Protein AF-A0A9P5HVX6-F1 (afdb_monomer_lite)

InterPro domains:
  IPR016169 FAD-binding, type PCMH, subdomain 2 [G3DSA:3.30.465.10] (114-183)
  IPR036318 FAD-binding, type PCMH-like superfamily [SSF56176] (118-157)
  IPR050416 FAD-linked Oxidoreductases in Biosynthetic Pathways [PTHR42973] (116-253)

Structure (mmCIF, N/CA/C/O backbone):
data_AF-A0A9P5HVX6-F1
#
_entry.id   AF-A0A9P5HVX6-F1
#
loop_
_atom_site.group_PDB
_atom_site.id
_atom_site.type_symbol
_atom_site.label_atom_id
_atom_site.label_alt_id
_atom_site.label_comp_id
_atom_site.label_asym_id
_atom_site.label_entity_id
_atom_site.label_seq_id
_atom_site.pdbx_PDB_ins_code
_atom_site.Cartn_x
_atom_site.Cartn_y
_atom_site.Cartn_z
_atom_site.occupancy
_atom_site.B_iso_or_equiv
_atom_site.auth_seq_id
_atom_site.auth_comp_id
_atom_site.auth_asym_id
_atom_site.auth_atom_id
_atom_site.pdbx_PDB_model_num
ATOM 1 N N . MET A 1 1 ? -32.370 11.350 26.549 1.00 61.47 1 MET A N 1
ATOM 2 C CA . MET A 1 1 ? -32.113 10.664 27.842 1.00 61.47 1 MET A CA 1
ATOM 3 C C . MET A 1 1 ? -31.898 9.154 27.703 1.00 61.47 1 MET A C 1
ATOM 5 O O . MET A 1 1 ? -30.994 8.656 28.356 1.00 61.47 1 MET A O 1
ATOM 9 N N . ALA A 1 2 ? -32.659 8.419 26.880 1.00 79.44 2 ALA A N 1
ATOM 10 C CA . ALA A 1 2 ? -32.486 6.963 26.732 1.00 79.44 2 ALA A CA 1
ATOM 11 C C . ALA A 1 2 ? -31.114 6.549 26.156 1.00 79.44 2 ALA A C 1
ATOM 13 O O . ALA A 1 2 ? -30.478 5.651 26.696 1.00 79.44 2 ALA A O 1
ATOM 14 N N . PHE A 1 3 ? -30.620 7.254 25.132 1.00 81.56 3 PHE A N 1
ATOM 15 C CA . PHE A 1 3 ? -29.318 6.971 24.512 1.00 81.56 3 PHE A CA 1
ATOM 16 C C . PHE A 1 3 ? -28.139 7.108 25.491 1.00 81.56 3 PHE A C 1
ATOM 18 O O . PHE A 1 3 ? -27.350 6.184 25.640 1.00 81.56 3 PHE A O 1
ATOM 25 N N . LEU A 1 4 ? -28.080 8.211 26.248 1.00 84.25 4 LEU A N 1
ATOM 26 C CA . LEU A 1 4 ? -27.042 8.417 27.267 1.00 84.25 4 LEU A CA 1
ATOM 27 C C . LEU A 1 4 ? -27.063 7.331 28.352 1.00 84.25 4 LEU A C 1
ATOM 29 O O . LEU A 1 4 ? -26.007 6.870 28.760 1.00 84.25 4 LEU A O 1
ATOM 33 N N . ARG A 1 5 ? -28.249 6.869 28.775 1.00 87.19 5 ARG A N 1
ATOM 34 C CA . ARG A 1 5 ? -28.357 5.749 29.728 1.00 87.19 5 ARG A CA 1
ATOM 35 C C . ARG A 1 5 ? -27.811 4.445 29.145 1.00 87.19 5 ARG A C 1
ATOM 37 O O . ARG A 1 5 ? -27.127 3.723 29.861 1.00 87.19 5 ARG A O 1
ATOM 44 N N . ARG A 1 6 ? -28.076 4.161 27.863 1.00 90.06 6 ARG A N 1
ATOM 45 C CA . ARG A 1 6 ? -27.520 2.986 27.171 1.00 90.06 6 ARG A CA 1
ATOM 46 C C . ARG A 1 6 ? -25.998 3.050 27.059 1.00 90.06 6 ARG A C 1
ATOM 48 O O . ARG A 1 6 ? -25.362 2.026 27.256 1.00 90.06 6 ARG A O 1
ATOM 55 N N . LEU A 1 7 ? -25.425 4.228 26.807 1.00 91.25 7 LEU A N 1
ATOM 56 C CA . LEU A 1 7 ? -23.970 4.419 26.785 1.00 91.25 7 LEU A CA 1
ATOM 57 C C . LEU A 1 7 ? -23.342 4.240 28.170 1.00 91.25 7 LEU A C 1
ATOM 59 O O . LEU A 1 7 ? -22.299 3.610 28.290 1.00 91.25 7 LEU A O 1
ATOM 63 N N . THR A 1 8 ? -23.974 4.753 29.229 1.00 93.75 8 THR A N 1
ATOM 64 C CA . THR A 1 8 ? -23.501 4.526 30.604 1.00 93.75 8 THR A CA 1
ATOM 65 C C . THR A 1 8 ? -23.538 3.043 30.973 1.00 93.75 8 THR A C 1
ATOM 67 O O . THR A 1 8 ? -22.588 2.544 31.577 1.00 93.75 8 THR A O 1
ATOM 70 N N . ALA A 1 9 ? -24.613 2.342 30.594 1.00 93.06 9 ALA A N 1
ATOM 71 C CA . ALA A 1 9 ? -24.737 0.903 30.797 1.00 93.06 9 ALA A CA 1
ATOM 72 C C . ALA A 1 9 ? -23.646 0.140 30.035 1.00 93.06 9 ALA A C 1
ATOM 74 O O . ALA A 1 9 ? -22.923 -0.623 30.665 1.00 93.06 9 ALA A O 1
ATOM 75 N N . LEU A 1 10 ? -23.451 0.431 28.740 1.00 94.31 10 LEU A N 1
ATOM 76 C CA . LEU A 1 10 ? -22.364 -0.145 27.944 1.00 94.31 10 LEU A CA 1
ATOM 77 C C . LEU A 1 10 ? -21.014 0.076 28.622 1.00 94.31 10 LEU A C 1
ATOM 79 O O . LEU A 1 10 ? -20.297 -0.886 28.862 1.00 94.31 10 LEU A O 1
ATOM 83 N N . ASN A 1 11 ? -20.697 1.325 28.978 1.00 96.75 11 ASN A N 1
ATOM 84 C CA . ASN A 1 11 ? -19.416 1.666 29.584 1.00 96.75 11 ASN A CA 1
ATOM 85 C C . ASN A 1 11 ? -19.177 0.890 30.887 1.00 96.75 11 ASN A C 1
ATOM 87 O O . ASN A 1 11 ? -18.063 0.467 31.161 1.00 96.75 11 ASN A O 1
ATOM 91 N N . THR A 1 12 ? -20.225 0.661 31.679 1.00 96.62 12 THR A N 1
ATOM 92 C CA . THR A 1 12 ? -20.125 -0.164 32.890 1.00 96.62 12 THR A CA 1
ATOM 93 C C . THR A 1 12 ? -19.868 -1.632 32.541 1.00 96.62 12 THR A C 1
ATOM 95 O O . THR A 1 12 ? -18.985 -2.242 33.139 1.00 96.62 12 THR A O 1
ATOM 98 N N . SER A 1 13 ? -20.577 -2.181 31.551 1.00 95.44 13 SER A N 1
ATOM 99 C CA . SER A 1 13 ? -20.419 -3.573 31.109 1.00 95.44 13 SER A CA 1
ATOM 100 C C . SER A 1 13 ? -19.034 -3.872 30.527 1.00 95.44 13 SER A C 1
ATOM 102 O O . SER A 1 13 ? -18.524 -4.969 30.716 1.00 95.44 13 SER A O 1
ATOM 104 N N . ILE A 1 14 ? -18.389 -2.897 29.881 1.00 96.38 14 ILE A N 1
ATOM 105 C CA . ILE A 1 14 ? -17.041 -3.049 29.302 1.00 96.38 14 ILE A CA 1
ATOM 106 C C . ILE A 1 14 ? -15.919 -2.540 30.218 1.00 96.38 14 ILE A C 1
ATOM 108 O O . ILE A 1 14 ? -14.796 -2.328 29.771 1.00 96.38 14 ILE A O 1
ATOM 112 N N . SER A 1 15 ? -16.182 -2.377 31.519 1.00 96.75 15 SER A N 1
ATOM 113 C CA . SER A 1 15 ? -15.180 -1.961 32.518 1.00 96.75 15 SER A CA 1
ATOM 114 C C . SER A 1 15 ? -14.593 -0.557 32.308 1.00 96.75 15 SER A C 1
ATOM 116 O O . SER A 1 15 ? -13.433 -0.300 32.621 1.00 96.75 15 SER A O 1
ATOM 118 N N . GLY A 1 16 ? -15.394 0.382 31.810 1.00 96.50 16 GLY A N 1
ATOM 119 C CA . GLY A 1 16 ? -15.026 1.794 31.732 1.00 96.50 16 GLY A CA 1
ATOM 120 C C . GLY A 1 16 ? -14.204 2.180 30.500 1.00 96.50 16 GLY A C 1
ATOM 121 O O . GLY A 1 16 ? -13.656 3.280 30.478 1.00 96.50 16 GLY A O 1
ATOM 122 N N . THR A 1 17 ? -14.090 1.307 29.495 1.00 96.88 17 THR A N 1
ATOM 123 C CA . THR A 1 17 ? -13.223 1.514 28.319 1.00 96.88 17 THR A CA 1
ATOM 124 C C . THR A 1 17 ? -13.862 2.314 27.181 1.00 96.88 17 THR A C 1
ATOM 126 O O . THR A 1 17 ? -13.268 2.439 26.108 1.00 96.88 17 THR A O 1
ATOM 129 N N . LEU A 1 18 ? -15.054 2.886 27.390 1.00 96.88 18 LEU A N 1
ATOM 130 C CA . LEU A 1 18 ? -15.702 3.741 26.399 1.00 96.88 18 LEU A CA 1
ATOM 131 C C . LEU A 1 18 ? -15.071 5.139 26.387 1.00 96.88 18 LEU A C 1
ATOM 133 O O . LEU A 1 18 ? -15.139 5.883 27.367 1.00 96.88 18 LEU A O 1
ATOM 137 N N . ILE A 1 19 ? -14.532 5.525 25.237 1.00 95.06 19 ILE A N 1
ATOM 138 C CA . ILE A 1 19 ? -13.940 6.832 24.968 1.00 95.06 19 ILE A CA 1
ATOM 139 C C . ILE A 1 19 ? -14.935 7.653 24.151 1.00 95.06 19 ILE A C 1
ATOM 141 O O . ILE A 1 19 ? -15.474 7.188 23.148 1.00 95.06 19 ILE A O 1
ATOM 145 N N . LYS A 1 20 ? -15.192 8.890 24.577 1.00 93.06 20 LYS A N 1
ATOM 146 C CA . LYS A 1 20 ? -15.873 9.878 23.736 1.00 93.06 20 LYS A CA 1
ATOM 147 C C . LYS A 1 20 ? -14.835 10.486 22.800 1.00 93.06 20 LYS A C 1
ATOM 149 O O . LYS A 1 20 ? -13.780 10.884 23.275 1.00 93.06 20 LYS A O 1
ATOM 154 N N . THR A 1 21 ? -15.155 10.591 21.518 1.00 91.94 21 THR A N 1
ATOM 155 C CA . THR A 1 21 ? -14.274 11.213 20.523 1.00 91.94 21 THR A CA 1
ATOM 156 C C . THR A 1 21 ? -14.002 12.679 20.863 1.00 91.94 21 THR A C 1
ATOM 158 O O . THR A 1 21 ? -14.941 13.435 21.137 1.00 91.94 21 THR A O 1
ATOM 161 N N . LEU A 1 22 ? -12.727 13.073 20.844 1.00 91.88 22 LEU A N 1
ATOM 162 C CA . LEU A 1 22 ? -12.221 14.410 21.154 1.00 91.88 22 LEU A CA 1
ATOM 163 C C . LEU A 1 22 ? -11.209 14.818 20.068 1.00 91.88 22 LEU A C 1
ATOM 165 O O . LEU A 1 22 ? -10.001 14.762 20.312 1.00 91.88 22 LEU A O 1
ATOM 169 N N . PRO A 1 23 ? -11.682 15.258 18.881 1.00 91.00 23 PRO A N 1
ATOM 170 C CA . PRO A 1 23 ? -10.827 15.502 17.726 1.00 91.00 23 PRO A CA 1
ATOM 171 C C . PRO A 1 23 ? -9.590 16.333 18.097 1.00 91.00 23 PRO A C 1
ATOM 173 O O . PRO A 1 23 ? -9.755 17.487 18.511 1.00 91.00 23 PRO A O 1
ATOM 176 N N . PRO A 1 24 ? -8.354 15.817 17.943 1.00 91.56 24 PRO A N 1
ATOM 177 C CA . PRO A 1 24 ? -7.156 16.512 18.416 1.00 91.56 24 PRO A CA 1
ATOM 178 C C . PRO A 1 24 ? -7.053 17.948 17.891 1.00 91.56 24 PRO A C 1
ATOM 180 O O . PRO A 1 24 ? -6.780 18.884 18.655 1.00 91.56 24 PRO A O 1
ATOM 183 N N . ALA A 1 25 ? -7.373 18.135 16.607 1.00 92.12 25 ALA A N 1
ATOM 184 C CA . ALA A 1 25 ? -7.341 19.423 15.925 1.00 92.12 25 ALA A CA 1
ATOM 185 C C . ALA A 1 25 ? -8.427 20.411 16.379 1.00 92.12 25 ALA A C 1
ATOM 187 O O . ALA A 1 25 ? -8.332 21.578 16.019 1.00 92.12 25 ALA A O 1
ATOM 188 N N . SER A 1 26 ? -9.408 20.019 17.206 1.00 92.81 26 SER A N 1
ATOM 189 C CA . SER A 1 26 ? -10.369 20.956 17.820 1.00 92.81 26 SER A CA 1
ATOM 190 C C . SER A 1 26 ? -9.660 22.102 18.554 1.00 92.81 26 SER A C 1
ATOM 192 O O . SER A 1 26 ? -10.118 23.242 18.517 1.00 92.81 26 SER A O 1
ATOM 194 N N . SER A 1 27 ? -8.483 21.839 19.131 1.00 93.62 27 SER A N 1
ATOM 195 C CA . SER A 1 27 ? -7.635 22.850 19.780 1.00 93.62 27 SER A CA 1
ATOM 196 C C . SER A 1 27 ? -7.133 23.955 18.838 1.00 93.62 27 SER A C 1
ATOM 198 O O . SER A 1 27 ? -6.739 25.025 19.302 1.00 93.62 27 SER A O 1
ATOM 200 N N . CYS A 1 28 ? -7.155 23.723 17.523 1.00 92.69 28 CYS A N 1
ATOM 201 C CA . CYS A 1 28 ? -6.801 24.708 16.505 1.00 92.69 28 CYS A CA 1
ATOM 202 C C . CYS A 1 28 ? -7.964 25.637 16.129 1.00 92.69 28 CYS A C 1
ATOM 204 O O . CYS A 1 28 ? -7.748 26.637 15.443 1.00 92.69 28 CYS A O 1
ATOM 206 N N . TYR A 1 29 ? -9.184 25.332 16.576 1.00 91.62 29 TYR A N 1
ATOM 207 C CA . TYR A 1 29 ? -10.370 26.142 16.327 1.00 91.62 29 TYR A CA 1
ATOM 208 C C . TYR A 1 29 ? -10.660 27.064 17.510 1.00 91.62 29 TYR A C 1
ATOM 210 O O . TYR A 1 29 ? -10.338 26.782 18.667 1.00 91.62 29 TYR A O 1
ATOM 218 N N . THR A 1 30 ? -11.307 28.195 17.224 1.00 90.44 30 THR A N 1
ATOM 219 C CA . THR A 1 30 ? -11.690 29.158 18.258 1.00 90.44 30 THR A CA 1
ATOM 220 C C . THR A 1 30 ? -12.600 28.505 19.297 1.00 90.44 30 THR A C 1
ATOM 222 O O . THR A 1 30 ? -13.629 27.929 18.961 1.00 90.44 30 THR A O 1
ATOM 225 N N . GLY A 1 31 ? -12.218 28.618 20.571 1.00 90.75 31 GLY A N 1
ATOM 226 C CA . GLY A 1 31 ? -13.001 28.101 21.694 1.00 90.75 31 GLY A CA 1
ATOM 227 C C . GLY A 1 31 ? -12.886 26.595 21.933 1.00 90.75 31 GLY A C 1
ATOM 228 O O . GLY A 1 31 ? -13.498 26.134 22.885 1.00 90.75 31 GLY A O 1
ATOM 229 N N . ASN A 1 32 ? -12.102 25.858 21.131 1.00 92.62 32 ASN A N 1
ATOM 230 C CA . ASN A 1 32 ? -11.910 24.411 21.266 1.00 92.62 32 ASN A CA 1
ATOM 231 C C . ASN A 1 32 ? -13.246 23.644 21.417 1.00 92.62 32 ASN A C 1
ATOM 233 O O . ASN A 1 32 ? -13.523 23.100 22.483 1.00 92.62 32 ASN A O 1
ATOM 237 N N . PRO A 1 33 ? -14.093 23.606 20.374 1.00 91.88 33 PRO A N 1
ATOM 238 C CA . PRO A 1 33 ? -15.502 23.199 20.474 1.00 91.88 33 PRO A CA 1
ATOM 239 C C . PRO A 1 33 ? -15.749 21.763 20.964 1.00 91.88 33 PRO A C 1
ATOM 241 O O . PRO A 1 33 ? -16.859 21.455 21.398 1.00 91.88 33 PRO A O 1
ATOM 244 N N . PHE A 1 34 ? -14.740 20.890 20.905 1.00 91.56 34 PHE A N 1
ATOM 245 C CA . PHE A 1 34 ? -14.792 19.523 21.429 1.00 91.56 34 PHE A CA 1
ATOM 246 C C . PHE A 1 34 ? -13.864 19.284 22.621 1.00 91.56 34 PHE A C 1
ATOM 248 O O . PHE A 1 34 ? -13.594 18.131 22.936 1.00 91.56 34 PHE A O 1
ATOM 255 N N . ASP A 1 35 ? -13.375 20.336 23.280 1.00 92.88 35 ASP A N 1
ATOM 256 C CA . ASP A 1 35 ? -12.554 20.236 24.492 1.00 92.88 35 ASP A CA 1
ATOM 257 C C . ASP A 1 35 ? -11.322 19.321 24.325 1.00 92.88 35 ASP A C 1
ATOM 259 O O . ASP A 1 35 ? -10.942 18.583 25.236 1.00 92.88 35 ASP A O 1
ATOM 263 N N . SER A 1 36 ? -10.680 19.362 23.149 1.00 92.25 36 SER A N 1
ATOM 264 C CA . SER A 1 36 ? -9.440 18.619 22.900 1.00 92.25 36 SER A CA 1
ATOM 265 C C . SER A 1 36 ? -8.389 18.981 23.944 1.00 92.25 36 SER A C 1
ATOM 267 O O . SER A 1 36 ? -8.154 20.157 24.230 1.00 92.25 36 SER A O 1
ATOM 269 N N . THR A 1 37 ? -7.740 17.964 24.501 1.00 92.44 37 THR A N 1
ATOM 270 C CA . THR A 1 37 ? -6.675 18.117 25.500 1.00 92.44 37 THR A CA 1
ATOM 271 C C . THR A 1 37 ? -5.309 18.386 24.870 1.00 92.44 37 THR A C 1
ATOM 273 O O . THR A 1 37 ? -4.347 18.675 25.582 1.00 92.44 37 THR A O 1
ATOM 276 N N . GLN A 1 38 ? -5.211 18.293 23.542 1.00 92.00 38 GLN A N 1
ATOM 277 C CA . GLN A 1 38 ? -3.976 18.486 22.793 1.00 92.00 38 GLN A CA 1
ATOM 278 C C . GLN A 1 38 ? -3.739 19.968 22.491 1.00 92.00 38 GLN A C 1
ATOM 280 O O . GLN A 1 38 ? -4.675 20.742 22.314 1.00 92.00 38 GLN A O 1
ATOM 285 N N . ASN A 1 39 ? -2.472 20.373 22.388 1.00 93.62 39 ASN A N 1
ATOM 286 C CA . ASN A 1 39 ? -2.117 21.716 21.925 1.00 93.62 39 ASN A CA 1
ATOM 287 C C . ASN A 1 39 ? -2.115 21.769 20.397 1.00 93.62 39 ASN A C 1
ATOM 289 O O . ASN A 1 39 ? -1.486 20.913 19.775 1.00 93.62 39 ASN A O 1
ATOM 293 N N . CYS A 1 40 ? -2.694 22.817 19.799 1.00 93.44 40 CYS A N 1
ATOM 294 C CA . CYS A 1 40 ? -2.751 22.947 18.340 1.00 93.44 40 CYS A CA 1
ATOM 295 C C . CYS A 1 40 ? -1.368 22.810 17.685 1.00 93.44 40 CYS A C 1
ATOM 297 O O . CYS A 1 40 ? -1.204 21.997 16.786 1.00 93.44 40 CYS A O 1
ATOM 299 N N . SER A 1 41 ? -0.338 23.493 18.197 1.00 94.88 41 SER A N 1
ATOM 300 C CA . SER A 1 41 ? 1.021 23.383 17.644 1.00 94.88 41 SER A CA 1
ATOM 301 C C . SER A 1 41 ? 1.582 21.957 17.699 1.00 94.88 41 SER A C 1
ATOM 303 O O . SER A 1 41 ? 2.319 21.552 16.809 1.00 94.88 41 SER A O 1
ATOM 305 N N . SER A 1 42 ? 1.219 21.175 18.722 1.00 93.75 42 SER A N 1
ATOM 306 C CA . SER A 1 42 ? 1.601 19.761 18.807 1.00 93.75 42 SER A CA 1
ATOM 307 C C . SER A 1 42 ? 0.866 18.930 17.761 1.00 93.75 42 SER A C 1
ATOM 309 O O . SER A 1 42 ? 1.472 18.082 17.117 1.00 93.75 42 SER A O 1
ATOM 311 N N . VAL A 1 43 ? -0.429 19.188 17.565 1.00 92.62 43 VAL A N 1
ATOM 312 C CA . VAL A 1 43 ? -1.231 18.511 16.539 1.00 92.62 43 VAL A CA 1
ATOM 313 C C . VAL A 1 43 ? -0.672 18.802 15.149 1.00 92.62 43 VAL A C 1
ATOM 315 O O . VAL A 1 43 ? -0.476 17.872 14.383 1.00 92.62 43 VAL A O 1
ATOM 318 N N . GLN A 1 44 ? -0.347 20.060 14.850 1.00 92.81 44 GLN A N 1
ATOM 319 C CA . GLN A 1 44 ? 0.219 20.483 13.565 1.00 92.81 44 GLN A CA 1
ATOM 320 C C . GLN A 1 44 ? 1.557 19.799 13.268 1.00 92.81 44 GLN A C 1
ATOM 322 O O . GLN A 1 44 ? 1.721 19.189 12.215 1.00 92.81 44 GLN A O 1
ATOM 327 N N . ASN A 1 45 ? 2.481 19.814 14.234 1.00 92.38 45 ASN A N 1
ATOM 328 C CA . ASN A 1 45 ? 3.810 19.220 14.069 1.00 92.38 45 ASN A CA 1
ATOM 329 C C . ASN A 1 45 ? 3.778 17.700 13.853 1.00 92.38 45 ASN A C 1
ATOM 331 O O . ASN A 1 45 ? 4.680 17.160 13.220 1.00 92.38 45 ASN A O 1
ATOM 335 N N . ASN A 1 46 ? 2.760 17.021 14.385 1.00 91.44 46 ASN A N 1
ATOM 336 C CA . ASN A 1 46 ? 2.640 15.566 14.330 1.00 91.44 46 ASN A CA 1
ATOM 337 C C . ASN A 1 46 ? 1.562 15.089 13.342 1.00 91.44 46 ASN A C 1
ATOM 339 O O . ASN A 1 46 ? 1.341 13.892 13.206 1.00 91.44 46 ASN A O 1
ATOM 343 N N . TRP A 1 47 ? 0.875 15.998 12.641 1.00 90.06 47 TRP A N 1
ATOM 344 C CA . TRP A 1 47 ? -0.272 15.636 11.803 1.00 90.06 47 TRP A CA 1
ATOM 345 C C . TRP A 1 47 ? 0.106 14.698 10.655 1.00 90.06 47 TRP A C 1
ATOM 347 O O . TRP A 1 47 ? -0.664 13.808 10.297 1.00 90.06 47 TRP A O 1
ATOM 357 N N . ALA A 1 48 ? 1.299 14.902 10.096 1.00 89.00 48 ALA A N 1
ATOM 358 C CA . ALA A 1 48 ? 1.830 14.116 8.992 1.00 89.00 48 ALA A CA 1
ATOM 359 C C . ALA A 1 48 ? 2.458 12.777 9.428 1.00 89.00 48 ALA A C 1
ATOM 361 O O . ALA A 1 48 ? 2.972 12.062 8.576 1.00 89.00 48 ALA A O 1
ATOM 362 N N . LEU A 1 49 ? 2.431 12.441 10.721 1.00 89.81 49 LEU A N 1
ATOM 363 C CA . LEU A 1 49 ? 3.021 11.222 11.276 1.00 89.81 49 LEU A CA 1
ATOM 364 C C . LEU A 1 49 ? 1.939 10.135 11.423 1.00 89.81 49 LEU A C 1
ATOM 366 O O . LEU A 1 49 ? 1.001 10.303 12.208 1.00 89.81 49 LEU A O 1
ATOM 370 N N . ALA A 1 50 ? 2.049 9.026 10.683 1.00 89.44 50 ALA A N 1
ATOM 371 C CA . ALA A 1 50 ? 1.113 7.894 10.748 1.00 89.44 50 ALA A CA 1
ATOM 372 C C . ALA A 1 50 ? 0.956 7.293 12.159 1.00 89.44 50 ALA A C 1
ATOM 374 O O . ALA A 1 50 ? -0.150 7.036 12.617 1.00 89.44 50 ALA A O 1
ATOM 375 N N . SER A 1 51 ? 2.038 7.144 12.915 1.00 90.62 51 SER A N 1
ATOM 376 C CA . SER A 1 51 ? 2.057 6.754 14.326 1.00 90.62 51 SER A CA 1
ATOM 377 C C . SER A 1 51 ? 1.250 7.701 15.211 1.00 90.62 51 SER A C 1
ATOM 379 O O . SER A 1 51 ? 0.597 7.256 16.153 1.00 90.62 51 SER A O 1
ATOM 381 N N . SER A 1 52 ? 1.251 9.004 14.925 1.00 89.50 52 SER A N 1
ATOM 382 C CA . SER A 1 52 ? 0.469 9.970 15.701 1.00 89.50 52 SER A CA 1
ATOM 383 C C . SER A 1 52 ? -1.025 9.839 15.414 1.00 89.50 52 SER A C 1
ATOM 385 O O . SER A 1 52 ? -1.835 9.922 16.341 1.00 89.50 52 SER A O 1
ATOM 387 N N . GLN A 1 53 ? -1.389 9.566 14.157 1.00 89.62 53 GLN A N 1
ATOM 388 C CA . GLN A 1 53 ? -2.764 9.230 13.785 1.00 89.62 53 GLN A CA 1
ATOM 389 C C . GLN A 1 53 ? -3.188 7.896 14.417 1.00 89.62 53 GLN A C 1
ATOM 391 O O . GLN A 1 53 ? -4.203 7.851 15.101 1.00 89.62 53 GLN A O 1
ATOM 396 N N . ALA A 1 54 ? -2.374 6.845 14.306 1.00 90.62 54 ALA A N 1
ATOM 397 C CA . ALA A 1 54 ? -2.657 5.516 14.853 1.00 90.62 54 ALA A CA 1
ATOM 398 C C . ALA A 1 54 ? -2.781 5.487 16.389 1.00 90.62 54 ALA A C 1
ATOM 400 O O . ALA A 1 54 ? -3.565 4.714 16.934 1.00 90.62 54 ALA A O 1
ATOM 401 N N . ASN A 1 55 ? -2.032 6.335 17.102 1.00 91.06 55 ASN A N 1
ATOM 402 C CA . ASN A 1 55 ? -2.124 6.457 18.562 1.00 91.06 55 ASN A CA 1
ATOM 403 C C . ASN A 1 55 ? -3.332 7.287 19.035 1.00 91.06 55 ASN A C 1
ATOM 405 O O . ASN A 1 55 ? -3.593 7.368 20.238 1.00 91.06 55 ASN A O 1
ATOM 409 N N . THR A 1 56 ? -4.062 7.917 18.115 1.00 90.25 56 THR A N 1
ATOM 410 C CA . THR A 1 56 ? -5.289 8.655 18.411 1.00 90.25 56 THR A CA 1
ATOM 411 C C . THR A 1 56 ? -6.492 7.733 18.163 1.00 90.25 56 THR A C 1
ATOM 413 O O . THR A 1 56 ? -6.642 7.258 17.041 1.00 90.25 56 THR A O 1
ATOM 416 N N . PRO A 1 57 ? -7.389 7.492 19.141 1.00 92.25 57 PRO A N 1
ATOM 417 C CA . PRO A 1 57 ? -8.525 6.570 18.977 1.00 92.25 57 PRO A CA 1
ATOM 418 C C . PRO A 1 57 ? -9.430 6.852 17.763 1.00 92.25 57 PRO A C 1
ATOM 420 O O . PRO A 1 57 ? -9.994 5.939 17.169 1.00 92.25 57 PRO A O 1
ATOM 423 N N . GLU A 1 58 ? -9.583 8.123 17.407 1.00 89.56 58 GLU A N 1
ATOM 424 C CA . GLU A 1 58 ? -10.347 8.632 16.265 1.00 89.56 58 GLU A CA 1
ATOM 425 C C . GLU A 1 58 ? -9.476 9.054 15.069 1.00 89.56 58 GLU A C 1
ATOM 427 O O . GLU A 1 58 ? -9.978 9.681 14.131 1.00 89.56 58 GLU A O 1
ATOM 432 N N . GLY A 1 59 ? -8.172 8.778 15.126 1.00 88.44 59 GLY A N 1
ATOM 433 C CA . GLY A 1 59 ? -7.210 9.148 14.098 1.00 88.44 59 GLY A CA 1
ATOM 434 C C . GLY A 1 59 ? -7.463 8.407 12.791 1.00 88.44 59 GLY A C 1
ATOM 435 O O . GLY A 1 59 ? -7.827 7.231 12.769 1.00 88.44 59 GLY A O 1
ATOM 436 N N . ILE A 1 60 ? -7.300 9.121 11.680 1.00 87.25 60 ILE A N 1
ATOM 437 C CA . ILE A 1 60 ? -7.463 8.583 10.330 1.00 87.25 60 ILE A CA 1
ATOM 438 C C . ILE A 1 60 ? -6.321 9.144 9.491 1.00 87.25 60 ILE A C 1
ATOM 440 O O . ILE A 1 60 ? -6.258 10.356 9.278 1.00 87.25 60 ILE A O 1
ATOM 444 N N . ASP A 1 61 ? -5.464 8.263 8.969 1.00 88.06 61 ASP A N 1
ATOM 445 C CA . ASP A 1 61 ? -4.278 8.645 8.187 1.00 88.06 61 ASP A CA 1
ATOM 446 C C . ASP A 1 61 ? -4.611 9.559 7.010 1.00 88.06 61 ASP A C 1
ATOM 448 O O . ASP A 1 61 ? -3.836 10.437 6.643 1.00 88.06 61 ASP A O 1
ATOM 452 N N . TYR A 1 62 ? -5.793 9.386 6.425 1.00 87.94 62 TYR A N 1
ATOM 453 C CA . TYR A 1 62 ? -6.221 10.108 5.239 1.00 87.94 62 TYR A CA 1
ATOM 454 C C . TYR A 1 62 ? -7.555 10.819 5.488 1.00 87.94 62 TYR A C 1
ATOM 456 O O . TYR A 1 62 ? -8.630 10.251 5.254 1.00 87.94 62 TYR A O 1
ATOM 464 N N . PRO A 1 63 ? -7.525 12.089 5.934 1.00 85.50 63 PRO A N 1
ATOM 465 C CA . PRO A 1 63 ? -8.700 12.788 6.454 1.00 85.50 63 PRO A CA 1
ATOM 466 C C . PRO A 1 63 ? -9.793 13.047 5.408 1.00 85.50 63 PRO A C 1
ATOM 468 O O . PRO A 1 63 ? -10.926 13.368 5.772 1.00 85.50 63 PRO A O 1
ATOM 471 N N . ILE A 1 64 ? -9.512 12.849 4.114 1.00 85.62 64 ILE A N 1
ATOM 472 C CA . ILE A 1 64 ? -10.545 12.880 3.073 1.00 85.62 64 ILE A CA 1
ATOM 473 C C . ILE A 1 64 ? -11.635 11.825 3.308 1.00 85.62 64 ILE A C 1
ATOM 475 O O . ILE A 1 64 ? -12.807 12.123 3.084 1.00 85.62 64 ILE A O 1
ATOM 479 N N . TYR A 1 65 ? -11.286 10.640 3.823 1.00 84.62 65 TYR A N 1
ATOM 480 C CA . TYR A 1 65 ? -12.262 9.597 4.167 1.00 84.62 65 TYR A CA 1
ATOM 481 C C . TYR A 1 65 ? -13.106 9.969 5.391 1.00 84.62 65 TYR A C 1
ATOM 483 O O . TYR A 1 65 ? -14.203 9.453 5.575 1.00 84.62 65 TYR A O 1
ATOM 491 N N . ALA A 1 66 ? -12.634 10.938 6.176 1.00 84.12 66 ALA A N 1
ATOM 492 C CA . ALA A 1 66 ? -13.361 11.574 7.264 1.00 84.12 66 ALA A CA 1
ATOM 493 C C . ALA A 1 66 ? -14.035 12.892 6.836 1.00 84.12 66 ALA A C 1
ATOM 495 O O . ALA A 1 66 ? -14.376 13.711 7.690 1.00 84.12 66 ALA A O 1
ATOM 496 N N . ASN A 1 67 ? -14.191 13.140 5.529 1.00 85.50 67 ASN A N 1
ATOM 497 C CA . ASN A 1 67 ? -14.758 14.366 4.953 1.00 85.50 67 ASN A CA 1
ATOM 498 C C . ASN A 1 67 ? -14.040 15.672 5.368 1.00 85.50 67 ASN A C 1
ATOM 500 O O . ASN A 1 67 ? -14.637 16.752 5.367 1.00 85.50 67 ASN A O 1
ATOM 504 N N . ASN A 1 68 ? -12.753 15.600 5.725 1.00 85.62 68 ASN A N 1
ATOM 505 C CA . ASN 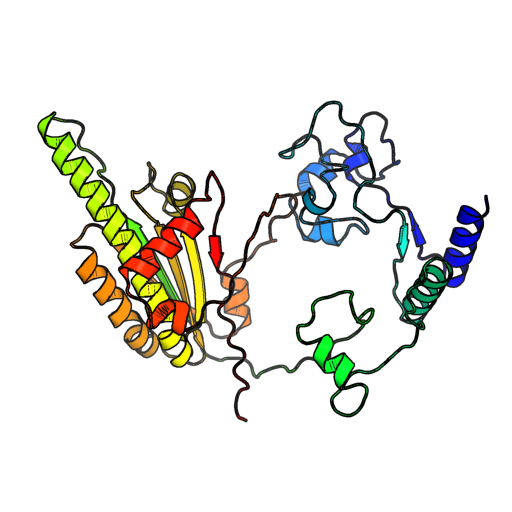A 1 68 ? -11.965 16.759 6.163 1.00 85.62 68 ASN A CA 1
ATOM 506 C C . ASN A 1 68 ? -12.673 17.555 7.284 1.00 85.62 68 ASN A C 1
ATOM 508 O O . ASN A 1 68 ? -12.837 18.777 7.191 1.00 85.62 68 ASN A O 1
ATOM 512 N N . SER A 1 69 ? -13.201 16.848 8.287 1.00 81.25 69 SER A N 1
ATOM 513 C CA . SER A 1 69 ? -14.151 17.415 9.261 1.00 81.25 69 SER A CA 1
ATOM 514 C C . SER A 1 69 ? -13.491 18.249 10.370 1.00 81.25 69 SER A C 1
ATOM 516 O O . SER A 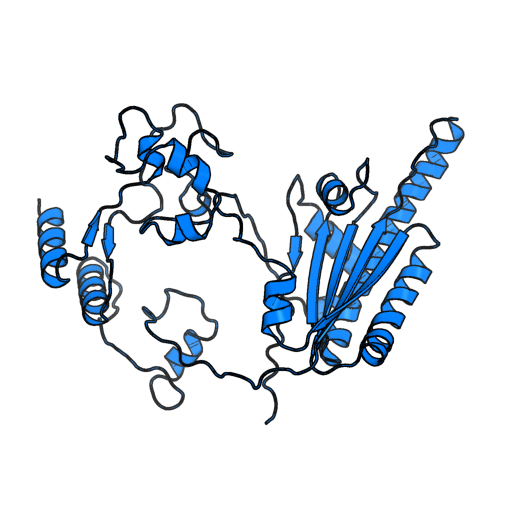1 69 ? -14.102 19.186 10.877 1.00 81.25 69 SER A O 1
ATOM 518 N N . TRP A 1 70 ? -12.217 17.986 10.674 1.00 84.50 70 TRP A N 1
ATOM 519 C CA . TRP A 1 70 ? -11.443 18.685 11.709 1.00 84.50 70 TRP A CA 1
ATOM 520 C C . TRP A 1 70 ? -9.962 18.758 11.317 1.00 84.50 70 TRP A C 1
ATOM 522 O O . TRP A 1 70 ? -9.099 18.134 11.921 1.00 84.50 70 TRP A O 1
ATOM 532 N N . LEU A 1 71 ? -9.657 19.498 10.254 1.00 89.94 71 LEU A N 1
ATOM 533 C CA . LEU A 1 71 ? -8.278 19.678 9.799 1.00 89.94 71 LEU A CA 1
ATOM 534 C C . LEU A 1 71 ? -7.544 20.734 10.648 1.00 89.94 71 LEU A C 1
ATOM 536 O O . LEU A 1 71 ? -8.152 21.749 10.997 1.00 89.94 71 LEU A O 1
ATOM 540 N N . PRO A 1 72 ? -6.238 20.569 10.927 1.00 89.75 72 PRO A N 1
ATOM 541 C CA . PRO A 1 72 ? -5.413 21.659 11.430 1.00 89.75 72 PRO A CA 1
ATOM 542 C C . PRO A 1 72 ? -5.385 22.836 10.449 1.00 89.75 72 PRO A C 1
ATOM 544 O O . PRO A 1 72 ? -5.664 22.697 9.259 1.00 89.75 72 PRO A O 1
ATOM 547 N N . THR A 1 73 ? -5.049 24.026 10.936 1.00 85.56 73 THR A N 1
ATOM 548 C CA . THR A 1 73 ? -5.193 25.265 10.152 1.00 85.56 73 THR A CA 1
ATOM 549 C C . THR A 1 73 ? -4.106 25.473 9.090 1.00 85.56 73 THR A C 1
ATOM 551 O O . THR A 1 73 ? -4.230 26.371 8.259 1.00 85.56 73 THR A O 1
ATOM 554 N N . ASP A 1 74 ? -3.055 24.654 9.100 1.00 85.88 74 ASP A N 1
ATOM 555 C CA . ASP A 1 74 ? -1.865 24.721 8.242 1.00 85.88 74 ASP A CA 1
ATOM 556 C C . ASP A 1 74 ? -1.795 23.605 7.187 1.00 85.88 74 ASP A C 1
ATOM 558 O O . ASP A 1 74 ? -0.851 23.569 6.397 1.00 85.88 74 ASP A O 1
ATOM 562 N N . VAL A 1 75 ? -2.794 22.717 7.124 1.00 85.00 75 VAL A N 1
ATOM 563 C CA . VAL A 1 75 ? -2.801 21.615 6.153 1.00 85.00 75 VAL A CA 1
ATOM 564 C C . VAL A 1 75 ? -3.589 21.960 4.881 1.00 85.00 75 VAL A C 1
ATOM 566 O O . VAL A 1 75 ? -4.543 22.751 4.914 1.00 85.00 75 VAL A O 1
ATOM 569 N N . PRO A 1 76 ? -3.245 21.352 3.728 1.00 78.75 76 PRO A N 1
ATOM 570 C CA . PRO A 1 76 ? -4.012 21.517 2.499 1.00 78.75 76 PRO A CA 1
ATOM 571 C C . PRO A 1 76 ? -5.496 21.171 2.692 1.00 78.75 76 PRO A C 1
ATOM 573 O O . PRO A 1 76 ? -5.839 20.224 3.392 1.00 78.75 76 PRO A O 1
ATOM 576 N N . ARG A 1 77 ? -6.383 21.906 2.008 1.00 82.31 77 ARG A N 1
ATOM 577 C CA . ARG A 1 77 ? -7.858 21.781 2.085 1.00 82.31 77 ARG A CA 1
ATOM 578 C C . ARG A 1 77 ? -8.511 22.234 3.395 1.00 82.31 77 ARG A C 1
ATOM 580 O O . ARG A 1 77 ? -9.738 22.163 3.476 1.00 82.31 77 ARG A O 1
ATOM 587 N N . TYR A 1 78 ? -7.759 22.764 4.362 1.00 85.50 78 TYR A N 1
ATOM 588 C CA . TYR A 1 78 ? -8.364 23.557 5.431 1.00 85.50 78 TYR A CA 1
ATOM 589 C C . TYR A 1 78 ? -9.149 24.740 4.834 1.00 85.50 78 TYR A C 1
ATOM 591 O O . TYR A 1 78 ? -8.700 25.397 3.891 1.00 85.50 78 TYR A O 1
ATOM 599 N N . GLN A 1 79 ? -10.340 25.000 5.371 1.00 84.94 79 GLN A N 1
ATOM 600 C CA . GLN A 1 79 ? -11.212 26.089 4.936 1.00 84.94 79 GLN A CA 1
ATOM 601 C C . GLN A 1 79 ? -11.441 27.042 6.104 1.00 84.94 79 GLN A C 1
ATOM 603 O O . GLN A 1 79 ? -12.122 26.702 7.070 1.00 84.94 79 GLN A O 1
ATOM 608 N N . ALA A 1 80 ? -10.883 28.250 6.006 1.00 83.00 80 ALA A N 1
ATOM 609 C CA . ALA A 1 80 ? -11.091 29.281 7.014 1.00 83.00 80 ALA A CA 1
ATOM 610 C C . ALA A 1 80 ? -12.588 29.612 7.142 1.00 83.00 80 ALA A C 1
ATOM 612 O O . ALA A 1 80 ? -13.249 29.907 6.147 1.00 83.00 80 ALA A O 1
ATOM 613 N N . GLY A 1 81 ? -13.109 29.566 8.369 1.00 80.12 81 GLY A N 1
ATOM 614 C CA . GLY A 1 81 ? -14.522 29.821 8.665 1.00 80.12 81 GLY A CA 1
ATOM 615 C C . GLY A 1 81 ? -15.440 28.599 8.565 1.00 80.12 81 GLY A C 1
ATOM 616 O O . GLY A 1 81 ? -16.625 28.739 8.848 1.00 80.12 81 GLY A O 1
ATOM 617 N N . LYS A 1 82 ? -14.927 27.416 8.197 1.00 84.06 82 LYS A N 1
ATOM 618 C CA . LYS A 1 82 ? -15.647 26.152 8.408 1.00 84.06 82 LYS A CA 1
ATOM 619 C C . LYS A 1 82 ? -15.560 25.783 9.891 1.00 84.06 82 LYS A C 1
ATOM 621 O O . LYS A 1 82 ? -14.466 25.810 10.456 1.00 84.06 82 LYS A O 1
ATOM 626 N N . ASP A 1 83 ? -16.688 25.432 10.499 1.00 85.44 83 ASP A N 1
ATOM 627 C CA . ASP A 1 83 ? -16.728 24.984 11.890 1.00 85.44 83 ASP A CA 1
ATOM 628 C C . ASP A 1 83 ? -16.029 23.626 12.060 1.00 85.44 83 ASP A C 1
ATOM 630 O O . ASP A 1 83 ? -15.933 22.824 11.126 1.00 85.44 83 ASP A O 1
ATOM 634 N N . CYS A 1 84 ? -15.521 23.371 13.267 1.00 85.50 84 CYS A N 1
ATOM 635 C CA . CYS A 1 84 ? -15.044 22.044 13.632 1.00 85.50 84 CYS A CA 1
ATOM 636 C C . CYS A 1 84 ? -16.260 21.140 13.836 1.00 85.50 84 CYS A C 1
ATOM 638 O O . CYS A 1 84 ? -17.132 21.441 14.653 1.00 85.50 84 CYS A O 1
ATOM 640 N N . GLU A 1 85 ? -16.297 20.015 13.136 1.00 88.25 85 GLU A N 1
ATOM 641 C CA . GLU A 1 85 ? -17.343 19.005 13.267 1.00 88.25 85 GLU A CA 1
ATOM 642 C C . GLU A 1 85 ? -16.688 17.637 13.454 1.00 88.25 85 GLU A C 1
ATOM 644 O O . GLU A 1 85 ? -15.591 17.417 12.951 1.00 88.25 85 GLU A O 1
ATOM 649 N N . ILE A 1 86 ? -17.350 16.690 14.132 1.00 86.50 86 ILE A N 1
ATOM 650 C CA . ILE A 1 86 ? -16.840 15.306 14.199 1.00 86.50 86 ILE A CA 1
ATOM 651 C C . ILE A 1 86 ? -16.799 14.723 12.781 1.00 86.50 86 ILE A C 1
ATOM 653 O O . ILE A 1 86 ? -15.736 14.344 12.300 1.00 86.50 86 ILE A O 1
ATOM 657 N N . GLY A 1 87 ? -17.939 14.723 12.083 1.00 86.50 87 GLY A N 1
ATOM 658 C CA . GLY A 1 87 ? -18.060 14.242 10.708 1.00 86.50 87 GLY A CA 1
ATOM 659 C C . GLY A 1 87 ? -17.949 12.722 10.571 1.00 86.50 87 GLY A C 1
ATOM 660 O O . GLY A 1 87 ? -18.762 12.005 11.144 1.00 86.50 87 GLY A O 1
ATOM 661 N N . GLY A 1 88 ? -17.002 12.245 9.754 1.00 84.81 88 GLY A N 1
ATOM 662 C CA . GLY A 1 88 ? -16.841 10.824 9.399 1.00 84.81 88 GLY A CA 1
ATOM 663 C C . GLY A 1 88 ? -16.261 9.854 10.454 1.00 84.81 88 GLY A C 1
ATOM 664 O O . GLY A 1 88 ? -16.594 8.674 10.371 1.00 84.81 88 GLY A O 1
ATOM 665 N N . PRO A 1 89 ? -15.422 10.264 11.427 1.00 88.06 89 PRO A N 1
ATOM 666 C CA . PRO A 1 89 ? -14.962 9.380 12.498 1.00 88.06 89 PRO A CA 1
ATOM 667 C C . PRO A 1 89 ? -16.093 8.979 13.461 1.00 88.06 89 PRO A C 1
ATOM 669 O O . PRO A 1 89 ? -17.141 9.633 13.509 1.00 88.06 89 PRO A O 1
ATOM 672 N N . PRO A 1 90 ? -15.883 7.929 14.278 1.00 90.25 90 PRO A N 1
ATOM 673 C CA . PRO A 1 90 ? -16.871 7.492 15.254 1.00 90.25 90 PRO A CA 1
ATOM 674 C C . PRO A 1 90 ? -17.132 8.565 16.319 1.00 90.25 90 PRO A C 1
ATOM 676 O O . PRO A 1 90 ? -16.265 9.370 16.644 1.00 90.25 90 PRO A O 1
ATOM 679 N N . ILE A 1 91 ? -18.330 8.550 16.908 1.00 91.25 91 ILE A N 1
ATOM 680 C CA . ILE A 1 91 ? -18.707 9.424 18.038 1.00 91.25 91 ILE A CA 1
ATOM 681 C C . ILE A 1 91 ? -18.228 8.892 19.400 1.00 91.25 91 ILE A C 1
ATOM 683 O O . ILE A 1 91 ? -18.065 9.662 20.350 1.00 91.25 91 ILE A O 1
ATOM 687 N N . TYR A 1 92 ? -18.030 7.576 19.489 1.00 93.25 92 TYR A N 1
ATOM 688 C CA . TYR A 1 92 ? -17.497 6.860 20.642 1.00 93.25 92 TYR A CA 1
ATOM 689 C C . TYR A 1 92 ? -16.602 5.723 20.152 1.00 93.25 92 TYR A C 1
ATOM 691 O O . TYR A 1 92 ? -16.923 5.077 19.156 1.00 93.25 92 TYR A O 1
ATOM 699 N N . VAL A 1 93 ? -15.526 5.458 20.883 1.00 95.19 93 VAL A N 1
ATOM 700 C CA . VAL A 1 93 ? -14.558 4.394 20.605 1.00 95.19 93 VAL A CA 1
ATOM 701 C C . VAL A 1 93 ? -14.483 3.477 21.819 1.00 95.19 93 VAL A C 1
ATOM 703 O O . VAL A 1 93 ? -14.476 3.948 22.954 1.00 95.19 93 VAL A O 1
ATOM 706 N N . VAL A 1 94 ? -14.435 2.165 21.602 1.00 96.31 94 VAL A N 1
ATOM 707 C CA . VAL A 1 94 ? -14.182 1.194 22.671 1.00 96.31 94 VAL A CA 1
ATOM 708 C C . VAL A 1 94 ? -12.696 0.855 22.665 1.00 96.31 94 VAL A C 1
ATOM 710 O O . VAL A 1 94 ? -12.207 0.267 21.706 1.00 96.31 94 VAL A O 1
ATOM 713 N N . ASN A 1 95 ? -11.978 1.207 23.734 1.00 96.62 95 ASN A N 1
ATOM 714 C CA . ASN A 1 95 ? -10.584 0.801 23.926 1.00 96.62 95 ASN A CA 1
ATOM 715 C C . ASN A 1 95 ? -10.529 -0.629 24.482 1.00 96.62 95 ASN A C 1
ATOM 717 O O . ASN A 1 95 ? -10.327 -0.840 25.680 1.00 96.62 95 ASN A O 1
ATOM 721 N N . ALA A 1 96 ? -10.826 -1.600 23.620 1.00 95.62 96 ALA A N 1
ATOM 722 C CA . ALA A 1 96 ? -10.899 -3.001 24.000 1.00 95.62 96 ALA A CA 1
ATOM 723 C C . ALA A 1 96 ? -9.504 -3.597 24.235 1.00 95.62 96 ALA A C 1
ATOM 725 O O . ALA A 1 96 ? -8.606 -3.466 23.408 1.00 95.62 96 ALA A O 1
ATOM 726 N N . THR A 1 97 ? -9.356 -4.313 25.345 1.00 96.12 97 THR A N 1
ATOM 727 C CA . THR A 1 97 ? -8.167 -5.103 25.693 1.00 96.12 97 THR A CA 1
ATOM 728 C C . THR A 1 97 ? -8.493 -6.576 25.934 1.00 96.12 97 THR A C 1
ATOM 730 O O . THR A 1 97 ? -7.581 -7.376 26.143 1.00 96.12 97 THR A O 1
ATOM 733 N N . THR A 1 98 ? -9.776 -6.951 25.894 1.00 94.81 98 THR A N 1
ATOM 734 C CA . THR A 1 98 ? -10.247 -8.337 26.004 1.00 94.81 98 THR A CA 1
ATOM 735 C C . THR A 1 98 ? -11.308 -8.649 24.951 1.00 94.81 98 THR A C 1
ATOM 737 O O . THR A 1 98 ? -12.042 -7.765 24.505 1.00 94.81 98 THR A O 1
ATOM 740 N N . GLU A 1 99 ? -11.425 -9.925 24.580 1.00 93.00 99 GLU A N 1
ATOM 741 C CA . GLU A 1 99 ? -12.449 -10.395 23.636 1.00 93.00 99 GLU A CA 1
ATOM 742 C C . GLU A 1 99 ? -13.866 -10.183 24.187 1.00 93.00 99 GLU A C 1
ATOM 744 O O . GLU A 1 99 ? -14.755 -9.777 23.444 1.00 93.00 99 GLU A O 1
ATOM 749 N N . ASP A 1 100 ? -14.058 -10.323 25.503 1.00 91.94 100 ASP A N 1
ATOM 750 C CA . ASP A 1 100 ? -15.341 -10.065 26.170 1.00 91.94 100 ASP A CA 1
ATOM 751 C C . ASP A 1 100 ? -15.822 -8.618 25.989 1.00 91.94 100 ASP A C 1
ATOM 753 O O . ASP A 1 100 ? -17.015 -8.373 25.802 1.00 91.94 100 ASP A O 1
ATOM 757 N N . GLN A 1 101 ? -14.910 -7.637 26.025 1.00 94.75 101 GLN A N 1
ATOM 758 C CA . GLN A 1 101 ? -15.263 -6.235 25.781 1.00 94.75 101 GLN A CA 1
ATOM 759 C C . GLN A 1 101 ? -15.721 -6.020 24.337 1.00 94.75 101 GLN A C 1
ATOM 761 O O . GLN A 1 101 ? -16.672 -5.272 24.110 1.00 94.75 101 GLN A O 1
ATOM 766 N N . ILE A 1 102 ? -15.071 -6.689 23.379 1.00 93.56 102 ILE A N 1
ATOM 767 C CA . ILE A 1 102 ? -15.448 -6.655 21.962 1.00 93.56 102 ILE A CA 1
ATOM 768 C C . ILE A 1 102 ? -16.823 -7.300 21.787 1.00 93.56 102 ILE A C 1
ATOM 770 O O . ILE A 1 102 ? -17.722 -6.660 21.249 1.00 93.56 102 ILE A O 1
ATOM 774 N N . ALA A 1 103 ? -17.013 -8.521 22.293 1.00 91.06 103 ALA A N 1
ATOM 775 C CA . ALA A 1 103 ? -18.272 -9.257 22.217 1.00 91.06 103 ALA A CA 1
ATOM 776 C C . ALA A 1 103 ? -19.438 -8.454 22.812 1.00 91.06 103 ALA A C 1
ATOM 778 O O . ALA A 1 103 ? -20.449 -8.248 22.145 1.00 91.06 103 ALA A O 1
ATOM 779 N N . THR A 1 104 ? -19.252 -7.901 24.015 1.00 91.69 104 THR A N 1
ATOM 780 C CA . THR A 1 104 ? -20.254 -7.066 24.699 1.00 91.69 104 THR A CA 1
ATOM 781 C C . THR A 1 104 ? -20.590 -5.803 23.899 1.00 91.69 104 THR A C 1
ATOM 783 O O . THR A 1 104 ? -21.753 -5.411 23.800 1.00 91.69 104 THR A O 1
ATOM 786 N N . ALA A 1 105 ? -19.583 -5.136 23.324 1.00 91.81 105 ALA A N 1
ATOM 787 C CA . ALA A 1 105 ? -19.797 -3.939 22.515 1.00 91.81 105 ALA A CA 1
ATOM 788 C C . ALA A 1 105 ? -20.513 -4.250 21.191 1.00 91.81 105 ALA A C 1
ATOM 790 O O . ALA A 1 105 ? -21.390 -3.485 20.782 1.00 91.81 105 ALA A O 1
ATOM 791 N N . MET A 1 106 ? -20.176 -5.371 20.549 1.00 88.56 106 MET A N 1
ATOM 792 C CA . MET A 1 106 ? -20.839 -5.843 19.332 1.00 88.56 106 MET A CA 1
ATOM 793 C C . MET A 1 106 ? -22.297 -6.209 19.610 1.00 88.56 106 MET A C 1
ATOM 795 O O . MET A 1 106 ? -23.182 -5.726 18.906 1.00 88.56 106 MET A O 1
ATOM 799 N N . GLU A 1 107 ? -22.569 -6.968 20.674 1.00 86.62 107 GLU A N 1
ATOM 800 C CA . GLU A 1 107 ? -23.933 -7.303 21.094 1.00 86.62 107 GLU A CA 1
ATOM 801 C C . GLU A 1 107 ? -24.754 -6.024 21.321 1.00 86.62 107 GLU A C 1
ATOM 803 O O . GLU A 1 107 ? -25.794 -5.835 20.688 1.00 86.62 107 GLU A O 1
ATOM 808 N N . TRP A 1 108 ? -24.227 -5.069 22.097 1.00 87.75 108 TRP A N 1
ATOM 809 C CA . TRP A 1 108 ? -24.876 -3.773 22.326 1.00 87.75 108 TRP A CA 1
ATOM 810 C C . TRP A 1 108 ? -25.150 -2.990 21.031 1.00 87.75 108 TRP A C 1
ATOM 812 O O . TRP A 1 108 ? -26.202 -2.351 20.905 1.00 87.75 108 TRP A O 1
ATOM 822 N N . ALA A 1 109 ? -24.223 -3.024 20.067 1.00 85.56 109 ALA A N 1
ATOM 823 C CA . ALA A 1 109 ? -24.390 -2.366 18.775 1.00 85.56 109 ALA A CA 1
ATOM 824 C C . ALA A 1 109 ? -25.511 -3.027 17.956 1.00 85.56 109 ALA A C 1
ATOM 826 O O . ALA A 1 109 ? -26.359 -2.317 17.411 1.00 85.56 109 ALA A O 1
ATOM 827 N N . THR A 1 110 ? -25.589 -4.359 17.947 1.00 78.81 110 THR A N 1
ATOM 828 C CA . THR A 1 110 ? -26.651 -5.107 17.249 1.00 78.81 110 THR A CA 1
ATOM 829 C C . THR A 1 110 ? -28.017 -5.021 17.930 1.00 78.81 110 THR A C 1
ATOM 831 O O . THR A 1 110 ? -29.039 -4.979 17.262 1.00 78.81 110 THR A O 1
ATOM 834 N N . GLU A 1 111 ? -28.101 -4.821 19.246 1.00 72.56 111 GLU A N 1
ATOM 835 C CA . GLU A 1 111 ? -29.381 -4.459 19.877 1.00 72.56 111 GLU A CA 1
ATOM 836 C C . GLU A 1 111 ? -29.945 -3.122 19.350 1.00 72.56 111 GLU A C 1
ATOM 838 O O . GLU A 1 111 ? -31.098 -2.763 19.604 1.00 72.56 111 GLU A O 1
ATOM 843 N N . SER A 1 112 ? -29.116 -2.321 18.674 1.00 59.50 112 SER A N 1
ATOM 844 C CA . SER A 1 112 ? -29.503 -1.055 18.053 1.00 59.50 112 SER A CA 1
ATOM 845 C C . SER A 1 112 ? -29.598 -1.091 16.518 1.00 59.50 112 SER A C 1
ATOM 847 O O . SER A 1 112 ? -30.100 -0.119 15.950 1.00 59.50 112 SER A O 1
ATOM 849 N N . SER A 1 113 ? -29.199 -2.186 15.851 1.00 51.88 113 SER A N 1
ATOM 850 C CA . SER A 1 113 ? -29.194 -2.349 14.384 1.00 51.88 113 SER A CA 1
ATOM 851 C C . SER A 1 113 ? -29.632 -3.762 13.943 1.00 51.88 113 SER A C 1
ATOM 853 O O . SER A 1 113 ? -29.445 -4.740 14.642 1.00 51.88 113 SER A O 1
ATOM 855 N N . VAL A 1 114 ? -30.253 -3.902 12.769 1.00 44.25 114 VAL A N 1
ATOM 856 C CA . VAL A 1 114 ? -30.926 -5.154 12.335 1.00 44.25 114 VAL A CA 1
ATOM 857 C C . VAL A 1 114 ? -29.958 -6.240 11.805 1.00 44.25 114 VAL A C 1
ATOM 859 O O . VAL A 1 114 ? -30.417 -7.293 11.376 1.00 44.25 114 VAL A O 1
ATOM 862 N N . ASP A 1 115 ? -28.636 -6.038 11.863 1.00 46.41 115 ASP A N 1
ATOM 863 C CA . ASP A 1 115 ? -27.642 -7.004 11.358 1.00 46.41 115 ASP A CA 1
ATOM 864 C C . ASP A 1 115 ? -26.894 -7.695 12.508 1.00 46.41 115 ASP A C 1
ATOM 866 O O . ASP A 1 115 ? -26.290 -7.043 13.358 1.00 46.41 115 ASP A O 1
ATOM 870 N N . SER A 1 116 ? -26.977 -9.026 12.555 1.00 47.19 116 SER A N 1
ATOM 871 C CA . SER A 1 116 ? -26.551 -9.859 13.682 1.00 47.19 116 SER A CA 1
ATOM 872 C C . SER A 1 116 ? -25.102 -10.339 13.550 1.00 47.19 116 SER A C 1
ATOM 874 O O . SER A 1 116 ? -24.808 -11.218 12.741 1.00 47.19 116 SER A O 1
ATOM 876 N N . THR A 1 117 ? -24.218 -9.864 14.420 1.00 62.09 117 THR A N 1
ATOM 877 C CA . THR A 1 117 ? -23.024 -10.608 14.846 1.00 62.09 117 THR A CA 1
ATOM 878 C C . THR A 1 117 ? -23.266 -11.051 16.285 1.00 62.09 117 THR A C 1
ATOM 880 O O . THR A 1 117 ? -23.454 -10.203 17.152 1.00 62.09 117 THR A O 1
ATOM 883 N N . SER A 1 118 ? -23.291 -12.358 16.544 1.00 66.44 118 SER A N 1
ATOM 884 C CA . SER A 1 118 ? -23.740 -12.991 17.799 1.00 66.44 118 SER A CA 1
ATOM 885 C C . SER A 1 118 ? -22.848 -12.742 19.028 1.00 66.44 118 SER A C 1
ATOM 887 O O . SER A 1 118 ? -23.124 -13.291 20.089 1.00 66.44 118 SER A O 1
ATOM 889 N N . GLY A 1 119 ? -21.768 -11.959 18.902 1.00 73.75 119 GLY A N 1
ATOM 890 C CA . GLY A 1 119 ? -20.760 -11.789 19.957 1.00 73.75 119 GLY A CA 1
ATOM 891 C C . GLY A 1 119 ? -19.948 -13.061 20.244 1.00 73.75 119 GLY A C 1
ATOM 892 O O . GLY A 1 119 ? -19.185 -13.097 21.203 1.00 73.75 119 GLY A O 1
ATOM 893 N N . GLU A 1 120 ? -20.101 -14.109 19.433 1.00 84.06 120 GLU A N 1
ATOM 894 C CA . GLU A 1 120 ? -19.408 -15.382 19.612 1.00 84.06 120 GLU A CA 1
ATOM 895 C C . GLU A 1 120 ? -17.926 -15.281 19.232 1.00 84.06 120 GLU A C 1
ATOM 897 O O . GLU A 1 120 ? -17.560 -14.705 18.206 1.00 84.06 120 GLU A O 1
ATOM 902 N N . ILE A 1 121 ? -17.073 -15.901 20.050 1.00 87.88 121 ILE A N 1
ATOM 903 C CA . ILE A 1 121 ? -15.636 -16.031 19.796 1.00 87.88 121 ILE A CA 1
ATOM 904 C C . ILE A 1 121 ? -15.410 -17.342 19.042 1.00 87.88 121 ILE A C 1
ATOM 906 O O . ILE A 1 121 ? -15.731 -18.422 19.545 1.00 87.88 121 ILE A O 1
ATOM 910 N N . LEU A 1 122 ? -14.866 -17.252 17.829 1.00 91.12 122 LEU A N 1
ATOM 911 C CA . LEU A 1 122 ? -14.697 -18.388 16.924 1.00 91.12 122 LEU A CA 1
ATOM 912 C C . LEU A 1 122 ? -13.236 -18.552 16.504 1.00 91.12 122 LEU A C 1
ATOM 914 O O . LEU A 1 122 ? -12.551 -17.584 16.187 1.00 91.12 122 LEU A O 1
ATOM 918 N N . THR A 1 123 ? -12.783 -19.802 16.407 1.00 93.75 123 THR A N 1
ATOM 919 C CA . THR A 1 123 ? -11.516 -20.146 15.749 1.00 93.75 123 THR A CA 1
ATOM 920 C C . THR A 1 123 ? -11.780 -20.523 14.295 1.00 93.75 123 THR A C 1
ATOM 922 O O . THR A 1 123 ? -12.568 -21.432 14.027 1.00 93.75 123 THR A O 1
ATOM 925 N N . ALA A 1 124 ? -11.106 -19.850 13.362 1.00 93.19 124 ALA A N 1
ATOM 926 C CA . ALA A 1 124 ? -11.157 -20.152 11.935 1.00 93.19 124 ALA A CA 1
ATOM 927 C C . ALA A 1 124 ? -9.852 -20.828 11.487 1.00 93.19 124 ALA A C 1
ATOM 929 O O . ALA A 1 124 ? -8.788 -20.210 11.459 1.00 93.19 124 ALA A O 1
ATOM 930 N N . ASN A 1 125 ? -9.923 -22.114 11.153 1.00 94.38 125 ASN A N 1
ATOM 931 C CA . ASN A 1 125 ? -8.815 -22.918 10.643 1.00 94.38 125 ASN A CA 1
ATOM 932 C C . ASN A 1 125 ? -9.324 -23.929 9.586 1.00 94.38 125 ASN A C 1
ATOM 934 O O . ASN A 1 125 ? -10.460 -23.842 9.128 1.00 94.38 125 ASN A O 1
ATOM 938 N N . ALA A 1 126 ? -8.476 -24.860 9.136 1.00 94.06 126 ALA A N 1
ATOM 939 C CA . ALA A 1 126 ? -8.868 -25.841 8.118 1.00 94.06 126 ALA A CA 1
ATOM 940 C C . ALA A 1 126 ? -9.942 -26.838 8.604 1.00 94.06 126 ALA A C 1
ATOM 942 O O . ALA A 1 126 ? -10.697 -27.361 7.786 1.00 94.06 126 ALA A O 1
ATOM 943 N N . ASP A 1 127 ? -10.020 -27.073 9.915 1.00 96.62 127 ASP A N 1
ATOM 944 C CA . ASP A 1 127 ? -10.908 -28.053 10.547 1.00 96.62 127 ASP A CA 1
ATOM 945 C C . ASP A 1 127 ? -12.158 -27.401 11.176 1.00 96.62 127 ASP A C 1
ATOM 947 O O . ASP A 1 127 ? -13.187 -28.056 11.345 1.00 96.62 127 ASP A O 1
ATOM 951 N N . GLN A 1 128 ? -12.089 -26.111 11.524 1.00 95.44 128 GLN A N 1
ATOM 952 C CA . GLN A 1 128 ? -13.129 -25.341 12.212 1.00 95.44 128 GLN A CA 1
ATOM 953 C C . GLN A 1 128 ? -13.405 -24.035 11.463 1.00 95.44 128 GLN A C 1
ATOM 955 O O . GLN A 1 128 ? -12.498 -23.230 11.279 1.00 95.44 128 GLN A O 1
ATOM 960 N N . ASN A 1 129 ? -14.656 -23.800 11.060 1.00 94.19 129 ASN A N 1
ATOM 961 C CA . ASN A 1 129 ? -15.076 -22.603 10.312 1.00 94.19 129 ASN A CA 1
ATOM 962 C C . ASN A 1 129 ? -14.173 -22.276 9.090 1.00 94.19 129 ASN A C 1
ATOM 964 O O . ASN A 1 129 ? -13.656 -21.158 8.972 1.00 94.19 129 ASN A O 1
ATOM 968 N N . PRO A 1 130 ? -13.923 -23.243 8.182 1.00 94.56 130 PRO A N 1
ATOM 969 C CA . PRO A 1 130 ? -13.005 -23.054 7.053 1.00 94.56 130 PRO A CA 1
ATOM 970 C C . PRO A 1 130 ? -13.495 -22.016 6.031 1.00 94.56 130 PRO A C 1
ATOM 972 O O . PRO A 1 130 ? -12.697 -21.443 5.291 1.00 94.56 130 PRO A O 1
ATOM 975 N N . ASP A 1 131 ? -14.798 -21.752 5.993 1.00 92.62 131 ASP A N 1
ATOM 976 C CA . ASP A 1 131 ? -15.438 -20.680 5.233 1.00 92.62 131 ASP A CA 1
ATOM 977 C C . ASP A 1 131 ? -15.087 -19.290 5.785 1.00 92.62 131 ASP A C 1
ATOM 979 O O . ASP A 1 131 ? -14.730 -18.403 5.007 1.00 92.62 131 ASP A O 1
ATOM 983 N N . LEU A 1 132 ? -15.086 -19.116 7.113 1.00 91.12 132 LEU A N 1
ATOM 984 C CA . LEU A 1 132 ? -14.587 -17.896 7.759 1.00 91.12 132 LEU A CA 1
ATOM 985 C C . LEU A 1 132 ? -13.085 -17.713 7.519 1.00 91.12 132 LEU A C 1
ATOM 987 O O . LEU A 1 132 ? -12.636 -16.604 7.213 1.00 91.12 132 LEU A O 1
ATOM 991 N N . LEU A 1 133 ? -12.300 -18.795 7.589 1.00 91.88 133 LEU A N 1
ATOM 992 C CA . LEU A 1 133 ? -10.875 -18.740 7.245 1.00 91.88 133 LEU A CA 1
ATOM 993 C C . LEU A 1 133 ? -10.683 -18.304 5.785 1.00 91.88 133 LEU A C 1
ATOM 995 O O . LEU A 1 133 ? -9.807 -17.498 5.480 1.00 91.88 133 LEU A O 1
ATOM 999 N N . TRP A 1 134 ? -11.486 -18.836 4.867 1.00 91.38 134 TRP A N 1
ATOM 1000 C CA . TRP A 1 134 ? -11.421 -18.462 3.460 1.00 91.38 134 TRP A CA 1
ATOM 1001 C C . TRP A 1 134 ? -11.771 -16.983 3.245 1.00 91.38 134 TRP A C 1
ATOM 1003 O O . TRP A 1 134 ? -11.020 -16.275 2.575 1.00 91.38 134 TRP A O 1
ATOM 1013 N N . ALA A 1 135 ? -12.852 -16.497 3.862 1.00 90.75 135 ALA A N 1
ATOM 1014 C CA . ALA A 1 135 ? -13.300 -15.112 3.723 1.00 90.75 135 ALA A CA 1
ATOM 1015 C C . ALA A 1 135 ? -12.284 -14.104 4.286 1.00 90.75 135 ALA A C 1
ATOM 1017 O O . ALA A 1 135 ? -11.997 -13.084 3.659 1.00 90.75 135 ALA A O 1
ATOM 1018 N N . THR A 1 136 ? -11.672 -14.409 5.432 1.00 89.19 136 THR A N 1
ATOM 1019 C CA . THR A 1 136 ? -10.658 -13.542 6.059 1.00 89.19 136 THR A CA 1
ATOM 1020 C C . THR A 1 136 ? -9.343 -13.481 5.274 1.00 89.19 136 THR A C 1
ATOM 1022 O O . THR A 1 136 ? -8.616 -12.494 5.367 1.00 89.19 136 THR A O 1
ATOM 1025 N N . ARG A 1 137 ? -9.048 -14.470 4.419 1.00 89.31 137 ARG A N 1
ATOM 1026 C CA . ARG A 1 137 ? -7.835 -14.530 3.579 1.00 89.31 137 ARG A CA 1
ATOM 1027 C C . ARG A 1 137 ? -7.994 -13.841 2.214 1.00 89.31 137 ARG A C 1
ATOM 1029 O O . ARG A 1 137 ? -7.530 -14.361 1.201 1.00 89.31 137 ARG A O 1
ATOM 1036 N N . GLY A 1 138 ? -8.617 -12.662 2.185 1.00 87.38 138 GLY A N 1
ATOM 1037 C CA . GLY A 1 138 ? -8.688 -11.814 0.982 1.00 87.38 138 GLY A CA 1
ATOM 1038 C C . GLY A 1 138 ? -10.035 -11.142 0.710 1.00 87.38 138 GLY A C 1
ATOM 1039 O O . GLY A 1 138 ? -10.120 -10.338 -0.212 1.00 87.38 138 GLY A O 1
ATOM 1040 N N . GLY A 1 139 ? -11.075 -11.422 1.501 1.00 87.94 139 GLY A N 1
ATOM 1041 C CA . GLY A 1 139 ? -12.407 -10.814 1.359 1.00 87.94 139 GLY A CA 1
ATOM 1042 C C . GLY A 1 139 ? -12.517 -9.360 1.837 1.00 87.94 139 GLY A C 1
ATOM 1043 O O . GLY A 1 139 ? -13.567 -8.743 1.670 1.00 87.94 139 GLY A O 1
ATOM 1044 N N . GLY A 1 140 ? -11.443 -8.803 2.403 1.00 85.00 140 GLY A N 1
ATOM 1045 C CA . GLY A 1 140 ? -11.413 -7.455 2.973 1.00 85.00 140 GLY A CA 1
ATOM 1046 C C . GLY A 1 140 ? -11.893 -7.394 4.434 1.00 85.00 140 GLY A C 1
ATOM 1047 O O . GLY A 1 140 ? -12.510 -8.338 4.928 1.00 85.00 140 GLY A O 1
ATOM 1048 N N . PRO A 1 141 ? -11.573 -6.306 5.157 1.00 83.81 141 PRO A N 1
ATOM 1049 C CA . PRO A 1 141 ? -11.863 -6.173 6.584 1.00 83.81 141 PRO A CA 1
ATOM 1050 C C . PRO A 1 141 ? -13.340 -5.860 6.874 1.00 83.81 141 PRO A C 1
ATOM 1052 O O . PRO A 1 141 ? -14.059 -5.341 6.024 1.00 83.81 141 PRO A O 1
ATOM 1055 N N . GLY A 1 142 ? -13.772 -6.118 8.114 1.00 78.12 142 GLY A N 1
ATOM 1056 C CA . GLY A 1 142 ? -15.045 -5.625 8.664 1.00 78.12 142 GLY A CA 1
ATOM 1057 C C . GLY A 1 142 ? -16.316 -6.319 8.162 1.00 78.12 142 GLY A C 1
ATOM 1058 O O . GLY A 1 142 ? -17.410 -5.867 8.481 1.00 78.12 142 GLY A O 1
ATOM 1059 N N . THR A 1 143 ? -16.194 -7.399 7.388 1.00 76.75 143 THR A N 1
ATOM 1060 C CA . THR A 1 143 ? -17.330 -8.089 6.751 1.00 76.75 143 THR A CA 1
ATOM 1061 C C . THR A 1 143 ? -17.799 -9.334 7.502 1.00 76.75 143 THR A C 1
ATOM 1063 O O . THR A 1 143 ? -18.995 -9.601 7.540 1.00 76.75 143 THR A O 1
ATOM 1066 N N . CYS A 1 144 ? -16.880 -10.096 8.101 1.00 80.62 144 CYS A N 1
ATOM 1067 C CA . CYS A 1 144 ? -17.192 -11.387 8.734 1.00 80.62 144 CYS A CA 1
ATOM 1068 C C . CYS A 1 144 ? -17.075 -11.382 10.266 1.00 80.62 144 CYS A C 1
ATOM 1070 O O . CYS A 1 144 ? -17.434 -12.368 10.901 1.00 80.62 144 CYS A O 1
ATOM 1072 N N . GLY A 1 145 ? -16.564 -10.300 10.860 1.00 84.50 145 GLY A N 1
ATOM 1073 C CA . GLY A 1 145 ? -16.359 -10.176 12.302 1.00 84.50 145 GLY A CA 1
ATOM 1074 C C . GLY A 1 145 ? -15.145 -9.319 12.658 1.00 84.50 145 GLY A C 1
ATOM 1075 O O . GLY A 1 145 ? -14.527 -8.695 11.790 1.00 84.50 145 GLY A O 1
ATOM 1076 N N . VAL A 1 146 ? -14.806 -9.305 13.947 1.00 89.69 146 VAL A N 1
ATOM 1077 C CA . VAL A 1 146 ? -13.599 -8.662 14.480 1.00 89.69 146 VAL A CA 1
ATOM 1078 C C . VAL A 1 146 ? -12.526 -9.731 14.656 1.00 89.69 146 VAL A C 1
ATOM 1080 O O . VAL A 1 146 ? -12.734 -10.692 15.389 1.00 89.69 146 VAL A O 1
ATOM 1083 N N . VAL A 1 147 ? -11.388 -9.576 13.980 1.00 90.75 147 VAL A N 1
ATOM 1084 C CA . VAL A 1 147 ? -10.259 -10.505 14.120 1.00 90.75 147 VAL A CA 1
ATOM 1085 C C . VAL A 1 147 ? -9.348 -10.028 15.247 1.00 90.75 147 VAL A C 1
ATOM 1087 O O . VAL A 1 147 ? -8.843 -8.908 15.190 1.00 90.75 147 VAL A O 1
ATOM 1090 N N . THR A 1 148 ? -9.135 -10.874 16.254 1.00 91.62 148 THR A N 1
ATOM 1091 C CA . THR A 1 148 ? -8.283 -10.591 17.424 1.00 91.62 148 THR A CA 1
ATOM 1092 C C . THR A 1 148 ? -6.895 -11.225 17.317 1.00 91.62 148 THR A C 1
ATOM 1094 O O . THR A 1 148 ? -5.940 -10.697 17.882 1.00 91.62 148 THR A O 1
ATOM 1097 N N . GLU A 1 149 ? -6.750 -12.310 16.549 1.00 91.12 149 GLU A N 1
ATOM 1098 C CA . GLU A 1 149 ? -5.491 -13.039 16.384 1.00 91.12 149 GLU A CA 1
ATOM 1099 C C . GLU A 1 149 ? -5.319 -13.582 14.955 1.00 91.12 149 GLU A C 1
ATOM 1101 O O . GLU A 1 149 ? -6.263 -14.071 14.332 1.00 91.12 149 GLU A O 1
ATOM 1106 N N . PHE A 1 150 ? -4.078 -13.547 14.457 1.00 91.19 150 PHE A N 1
ATOM 1107 C CA . PHE A 1 150 ? -3.647 -14.294 13.276 1.00 91.19 150 PHE A CA 1
ATOM 1108 C C . PHE A 1 150 ? -2.462 -15.200 13.622 1.00 91.19 150 PHE A C 1
ATOM 1110 O O . PHE A 1 150 ? -1.442 -14.735 14.129 1.00 91.19 150 PHE A O 1
ATOM 1117 N N . VAL A 1 151 ? -2.548 -16.479 13.247 1.00 93.06 151 VAL A N 1
ATOM 1118 C CA . VAL A 1 151 ? -1.407 -17.406 13.272 1.00 93.06 151 VAL A CA 1
ATOM 1119 C C . VAL A 1 151 ? -0.815 -17.487 11.866 1.00 93.06 151 VAL A C 1
ATOM 1121 O O . VAL A 1 151 ? -1.402 -18.084 10.962 1.00 93.06 151 VAL A O 1
ATOM 1124 N N . LEU A 1 152 ? 0.343 -16.854 11.667 1.00 92.31 152 LEU A N 1
ATOM 1125 C CA . LEU A 1 152 ? 0.995 -16.737 10.360 1.00 92.31 152 LEU A CA 1
ATOM 1126 C C . LEU A 1 152 ? 2.166 -17.713 10.214 1.00 92.31 152 LEU A C 1
ATOM 1128 O O . LEU A 1 152 ? 2.931 -17.950 11.148 1.00 92.31 152 LEU A O 1
ATOM 1132 N N . GLN A 1 153 ? 2.342 -18.244 9.005 1.00 92.44 153 GLN A N 1
ATOM 1133 C CA . GLN A 1 153 ? 3.513 -19.046 8.663 1.00 92.44 153 GLN A CA 1
ATOM 1134 C C . GLN A 1 153 ? 4.754 -18.151 8.543 1.00 92.44 153 G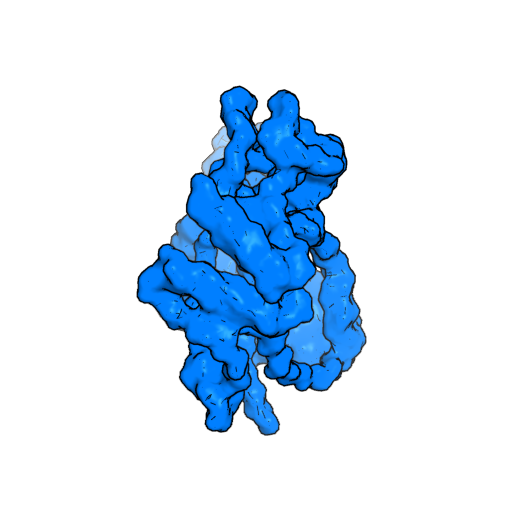LN A C 1
ATOM 1136 O O . GLN A 1 153 ? 4.790 -17.243 7.714 1.00 92.44 153 GLN A O 1
ATOM 1141 N N . ALA A 1 154 ? 5.793 -18.454 9.322 1.00 90.25 154 ALA A N 1
ATOM 1142 C CA . ALA A 1 154 ? 7.115 -17.852 9.176 1.00 90.25 154 ALA A CA 1
ATOM 1143 C C . ALA A 1 154 ? 8.010 -18.703 8.259 1.00 90.25 154 ALA A C 1
ATOM 1145 O O . ALA A 1 154 ? 7.945 -19.935 8.274 1.00 90.25 154 ALA A O 1
ATOM 1146 N N . TYR A 1 155 ? 8.871 -18.045 7.483 1.00 86.62 155 TYR A N 1
ATOM 1147 C CA . TYR A 1 155 ? 9.855 -18.697 6.617 1.00 86.62 155 TYR A CA 1
ATOM 1148 C C . TYR A 1 155 ? 11.267 -18.580 7.209 1.00 86.62 155 TYR A C 1
ATOM 1150 O O . TYR A 1 155 ? 11.549 -17.613 7.921 1.00 86.62 155 TYR A O 1
ATOM 1158 N N . PRO A 1 156 ? 12.176 -19.532 6.918 1.00 85.81 156 PRO A N 1
ATOM 1159 C CA . PRO A 1 156 ? 13.571 -19.424 7.332 1.00 85.81 156 PRO A CA 1
ATOM 1160 C C . PRO A 1 156 ? 14.221 -18.133 6.828 1.00 85.81 156 PRO A C 1
ATOM 1162 O O . PRO A 1 156 ? 13.961 -17.701 5.703 1.00 85.81 156 PRO A O 1
ATOM 1165 N N . ALA A 1 157 ? 15.107 -17.555 7.642 1.00 81.19 157 ALA A N 1
ATOM 1166 C CA . ALA A 1 157 ? 15.846 -16.356 7.271 1.00 81.19 157 ALA A CA 1
ATOM 1167 C C . ALA A 1 157 ? 16.631 -16.573 5.966 1.00 81.19 157 ALA A C 1
ATOM 1169 O O . ALA A 1 157 ? 17.315 -17.584 5.784 1.00 81.19 157 ALA A O 1
ATOM 1170 N N . ILE A 1 158 ? 16.525 -15.611 5.052 1.00 76.44 158 ILE A N 1
ATOM 1171 C CA . ILE A 1 158 ? 17.323 -15.578 3.826 1.00 76.44 158 ILE A CA 1
ATOM 1172 C C . ILE A 1 158 ? 18.759 -15.165 4.152 1.00 76.44 158 ILE A C 1
ATOM 1174 O O . ILE A 1 158 ? 18.979 -14.268 4.958 1.00 76.44 158 ILE A O 1
ATOM 1178 N N . SER A 1 159 ? 19.721 -15.824 3.507 1.00 72.25 159 SER A N 1
ATOM 1179 C CA . SER A 1 159 ? 21.159 -15.577 3.682 1.00 72.25 159 SER A CA 1
ATOM 1180 C C . SER A 1 159 ? 21.783 -14.765 2.544 1.00 72.25 159 SER A C 1
ATOM 1182 O O . SER A 1 159 ? 22.984 -14.513 2.552 1.00 72.25 159 SER A O 1
ATOM 1184 N N . SER A 1 160 ? 21.003 -14.443 1.510 1.00 76.31 160 SER A N 1
ATOM 1185 C CA . SER A 1 160 ? 21.452 -13.649 0.371 1.00 76.31 160 SER A CA 1
ATOM 1186 C C . SER A 1 160 ? 20.257 -13.004 -0.320 1.00 76.31 160 SER A C 1
ATOM 1188 O O . SER A 1 160 ? 19.278 -13.678 -0.667 1.00 76.31 160 SER A O 1
ATOM 1190 N N . PHE A 1 161 ? 20.365 -11.696 -0.511 1.00 82.56 161 PHE A N 1
ATOM 1191 C CA . PHE A 1 161 ? 19.446 -10.880 -1.280 1.00 82.56 161 PHE A CA 1
ATOM 1192 C C . PHE A 1 161 ? 20.240 -9.878 -2.103 1.00 82.56 161 PHE A C 1
ATOM 1194 O O . PHE A 1 161 ? 21.211 -9.309 -1.603 1.00 82.56 161 PHE A O 1
ATOM 1201 N N . VAL A 1 162 ? 19.804 -9.653 -3.339 1.00 86.94 162 VAL A N 1
ATOM 1202 C CA . VAL A 1 162 ? 20.424 -8.696 -4.256 1.00 86.94 162 VAL A CA 1
ATOM 1203 C C . VAL A 1 162 ? 19.374 -7.692 -4.707 1.00 86.94 162 VAL A C 1
ATOM 1205 O O . VAL A 1 162 ? 18.334 -8.083 -5.240 1.00 86.94 162 VAL A O 1
ATOM 1208 N N . ALA A 1 163 ? 19.673 -6.405 -4.526 1.00 86.69 163 ALA A N 1
ATOM 1209 C CA . ALA A 1 163 ? 18.898 -5.307 -5.092 1.00 86.69 163 ALA A CA 1
ATOM 1210 C C . ALA A 1 163 ? 19.618 -4.682 -6.291 1.00 86.69 163 ALA A C 1
ATOM 1212 O O . ALA A 1 163 ? 20.816 -4.390 -6.233 1.00 86.69 163 ALA A O 1
ATOM 1213 N N . VAL A 1 164 ? 18.872 -4.434 -7.364 1.00 89.25 164 VAL A N 1
ATOM 1214 C CA . VAL A 1 164 ? 19.335 -3.643 -8.510 1.00 89.25 164 VAL A CA 1
ATOM 1215 C C . VAL A 1 164 ? 18.347 -2.521 -8.746 1.00 89.25 164 VAL A C 1
ATOM 1217 O O . VAL A 1 164 ? 17.176 -2.781 -8.996 1.00 89.25 164 VAL A O 1
ATOM 1220 N N . ASN A 1 165 ? 18.817 -1.282 -8.702 1.00 89.88 165 ASN A N 1
ATOM 1221 C CA . ASN A 1 165 ? 18.004 -0.127 -9.049 1.00 89.88 165 ASN A CA 1
ATOM 1222 C C . ASN A 1 165 ? 18.305 0.280 -10.488 1.00 89.88 165 ASN A C 1
ATOM 1224 O O . ASN A 1 165 ? 19.464 0.509 -10.827 1.00 89.88 165 ASN A O 1
ATOM 1228 N N . LEU A 1 166 ? 17.272 0.347 -11.325 1.00 93.12 166 LEU A N 1
ATOM 1229 C CA . LEU A 1 166 ? 17.318 0.880 -12.684 1.00 93.12 166 LEU A CA 1
ATOM 1230 C C . LEU A 1 166 ? 16.541 2.190 -12.724 1.00 93.12 166 LEU A C 1
ATOM 1232 O O . LEU A 1 166 ? 15.335 2.202 -12.506 1.00 93.12 166 LEU A O 1
ATOM 1236 N N . GLU A 1 167 ? 17.217 3.267 -13.082 1.00 94.56 167 GLU A N 1
ATOM 1237 C CA . GLU A 1 167 ? 16.637 4.580 -13.298 1.00 94.56 167 GLU A CA 1
ATOM 1238 C C . GLU A 1 167 ? 16.708 4.945 -14.784 1.00 94.56 167 GLU A C 1
ATOM 1240 O O . GLU A 1 167 ? 17.770 4.871 -15.411 1.00 94.56 167 GLU A O 1
ATOM 1245 N N . VAL A 1 168 ? 15.570 5.351 -15.348 1.00 95.50 168 VAL A N 1
ATOM 1246 C CA . VAL A 1 168 ? 15.446 5.760 -16.748 1.00 95.50 168 VAL A CA 1
ATOM 1247 C C . VAL A 1 168 ? 14.962 7.202 -16.820 1.00 95.50 168 VAL A C 1
ATOM 1249 O O . VAL A 1 168 ? 13.833 7.530 -16.447 1.00 95.50 168 VAL A O 1
ATOM 1252 N N . ILE A 1 169 ? 15.836 8.068 -17.333 1.00 93.38 169 ILE A N 1
ATOM 1253 C CA . ILE A 1 169 ? 15.613 9.511 -17.432 1.00 93.38 169 ILE A CA 1
ATOM 1254 C C . ILE A 1 169 ? 15.551 9.911 -18.910 1.00 93.38 169 ILE A C 1
ATOM 1256 O O . ILE A 1 169 ? 16.549 9.765 -19.623 1.00 93.38 169 ILE A O 1
ATOM 1260 N N . PRO A 1 170 ? 14.423 10.460 -19.389 1.00 91.62 170 PRO A N 1
ATOM 1261 C CA . PRO A 1 170 ? 14.354 11.041 -20.722 1.00 91.62 170 PRO A CA 1
ATOM 1262 C C . PRO A 1 170 ? 15.225 12.295 -20.809 1.00 91.62 170 PRO A C 1
ATOM 1264 O O . PRO A 1 170 ? 15.047 13.237 -20.032 1.00 91.62 170 PRO A O 1
ATOM 1267 N N . LEU A 1 171 ? 16.157 12.326 -21.762 1.00 86.44 171 LEU A N 1
ATOM 1268 C CA . LEU A 1 171 ? 17.054 13.464 -21.930 1.00 86.44 171 LEU A CA 1
ATOM 1269 C C . LEU A 1 171 ? 16.317 14.609 -22.637 1.00 86.44 171 LEU A C 1
ATOM 1271 O O . LEU A 1 171 ? 15.850 14.480 -23.769 1.00 86.44 171 LEU A O 1
ATOM 1275 N N . GLY A 1 172 ? 16.184 15.742 -21.948 1.00 71.75 172 GLY A N 1
ATOM 1276 C CA . GLY A 1 172 ? 15.701 16.987 -22.543 1.00 71.75 172 GLY A CA 1
ATOM 1277 C C . GLY A 1 172 ? 16.813 17.738 -23.282 1.00 71.75 172 GLY A C 1
ATOM 1278 O O . GLY A 1 172 ? 17.993 17.418 -23.155 1.00 71.75 172 GLY A O 1
ATOM 1279 N N . SER A 1 173 ? 16.455 18.795 -24.018 1.00 57.72 173 SER A N 1
ATOM 1280 C CA . SER A 1 173 ? 17.449 19.727 -24.559 1.00 57.72 173 SER A CA 1
ATOM 1281 C C . SER A 1 173 ? 17.960 20.649 -23.444 1.00 57.72 173 SER A C 1
ATOM 1283 O O . SER A 1 173 ? 17.467 21.767 -23.263 1.00 57.72 173 SER A O 1
ATOM 1285 N N . GLU A 1 174 ? 18.933 20.200 -22.659 1.00 56.66 174 GLU A N 1
ATOM 1286 C CA . GLU A 1 174 ? 19.695 21.127 -21.826 1.00 56.66 174 GLU A CA 1
ATOM 1287 C C . GLU A 1 174 ? 20.632 21.940 -22.742 1.00 56.66 174 GLU A C 1
ATOM 1289 O O . GLU A 1 174 ? 21.694 21.470 -23.136 1.00 56.66 174 GLU A O 1
ATOM 1294 N N . ASN A 1 175 ? 20.216 23.176 -23.062 1.00 47.44 175 ASN A N 1
ATOM 1295 C CA . ASN A 1 175 ? 20.996 24.267 -23.683 1.00 47.44 175 ASN A CA 1
ATOM 1296 C C . ASN A 1 175 ? 21.032 24.389 -25.223 1.00 47.44 175 ASN A C 1
ATOM 1298 O O . ASN A 1 175 ? 22.117 24.385 -25.799 1.00 47.44 175 ASN A O 1
ATOM 1302 N N . ASP A 1 176 ? 19.913 24.680 -25.897 1.00 46.12 176 ASP A N 1
ATOM 1303 C CA . ASP A 1 176 ? 20.026 25.350 -27.208 1.00 46.12 176 ASP A CA 1
ATOM 1304 C C . ASP A 1 176 ? 18.985 26.462 -27.399 1.00 46.12 176 ASP A C 1
ATOM 1306 O O . ASP A 1 176 ? 17.855 26.247 -27.832 1.00 46.12 176 ASP A O 1
ATOM 1310 N N . THR A 1 177 ? 19.360 27.681 -27.004 1.00 48.12 177 THR A N 1
ATOM 1311 C CA . THR A 1 177 ? 18.549 28.902 -27.142 1.00 48.12 177 THR A CA 1
ATOM 1312 C C . THR A 1 177 ? 18.803 29.652 -28.449 1.00 48.12 177 THR A C 1
ATOM 1314 O O . THR A 1 177 ? 18.387 30.805 -28.582 1.00 48.12 177 THR A O 1
ATOM 1317 N N . THR A 1 178 ? 19.450 29.045 -29.445 1.00 49.94 178 THR A N 1
ATOM 1318 C CA . THR A 1 178 ? 19.877 29.784 -30.638 1.00 49.94 178 THR A CA 1
ATOM 1319 C C . THR A 1 178 ? 19.425 29.140 -31.948 1.00 49.94 178 THR A C 1
ATOM 1321 O O . THR A 1 178 ? 20.072 28.241 -32.467 1.00 49.94 178 THR A O 1
ATOM 1324 N N . THR A 1 179 ? 18.382 29.744 -32.549 1.00 49.06 179 THR A N 1
ATOM 1325 C CA . THR A 1 179 ? 18.016 29.787 -33.993 1.00 49.06 179 THR A CA 1
ATOM 1326 C C . THR A 1 179 ? 16.682 29.108 -34.357 1.00 49.06 179 THR A C 1
ATOM 1328 O O . THR A 1 179 ? 16.438 27.952 -34.058 1.00 49.06 179 THR A O 1
ATOM 1331 N N . THR A 1 180 ? 15.803 29.806 -35.084 1.00 50.91 180 THR A N 1
ATOM 1332 C CA . THR A 1 180 ? 14.420 29.400 -35.431 1.00 50.91 180 THR A CA 1
ATOM 1333 C C . THR A 1 180 ? 14.285 28.061 -36.187 1.00 50.91 180 THR A C 1
ATOM 1335 O O . THR A 1 180 ? 13.237 27.425 -36.117 1.00 50.91 180 THR A O 1
ATOM 1338 N N . THR A 1 181 ? 15.339 27.573 -36.852 1.00 51.44 181 THR A N 1
ATOM 1339 C CA . THR A 1 181 ? 15.382 26.240 -37.498 1.00 51.44 181 THR A CA 1
ATOM 1340 C C . THR A 1 181 ? 15.519 25.089 -36.484 1.00 51.44 181 THR A C 1
ATOM 1342 O O . THR A 1 181 ? 15.148 23.954 -36.775 1.00 51.44 181 THR A O 1
ATOM 1345 N N . VAL A 1 182 ? 15.989 25.393 -35.269 1.00 53.72 182 VAL A N 1
ATOM 1346 C CA . VAL A 1 182 ? 16.152 24.462 -34.140 1.00 53.72 182 VAL A CA 1
ATOM 1347 C C . VAL A 1 182 ? 14.796 24.074 -33.542 1.00 53.72 182 VAL A C 1
ATOM 1349 O O . VAL A 1 182 ? 14.649 22.959 -33.063 1.00 53.72 182 VAL A O 1
ATOM 1352 N N . PHE A 1 183 ? 13.755 24.908 -33.658 1.00 50.06 183 PHE A N 1
ATOM 1353 C CA . PHE A 1 183 ? 12.441 24.615 -33.066 1.00 50.06 183 PHE A CA 1
ATOM 1354 C C . PHE A 1 183 ? 11.770 23.348 -33.619 1.00 50.06 183 PHE A C 1
ATOM 1356 O O . PHE A 1 183 ? 11.196 22.596 -32.841 1.00 50.06 183 PHE A O 1
ATOM 1363 N N . ILE A 1 184 ? 11.848 23.069 -34.927 1.00 50.69 184 ILE A N 1
ATOM 1364 C CA . ILE A 1 184 ? 11.227 21.863 -35.511 1.00 50.69 184 ILE A CA 1
ATOM 1365 C C . ILE A 1 184 ? 12.039 20.612 -35.159 1.00 50.69 184 ILE A C 1
ATOM 1367 O O . ILE A 1 184 ? 11.458 19.601 -34.776 1.00 50.69 184 ILE A O 1
ATOM 1371 N N . VAL A 1 185 ? 13.372 20.685 -35.232 1.00 55.16 185 VAL A N 1
ATOM 1372 C CA . VAL A 1 185 ? 14.257 19.553 -34.909 1.00 55.16 185 VAL A CA 1
ATOM 1373 C C . VAL A 1 185 ? 14.218 19.237 -33.414 1.00 55.16 185 VAL A C 1
ATOM 1375 O O . VAL A 1 185 ? 14.102 18.073 -33.053 1.00 55.16 185 VAL A O 1
ATOM 1378 N N . VAL A 1 186 ? 14.221 20.247 -32.540 1.00 56.69 186 VAL A N 1
ATOM 1379 C CA . VAL A 1 186 ? 14.111 20.066 -31.084 1.00 56.69 186 VAL A CA 1
ATOM 1380 C C . VAL A 1 186 ? 12.723 19.581 -30.688 1.00 56.69 186 VAL A C 1
ATOM 1382 O O . VAL A 1 186 ? 12.627 18.673 -29.872 1.00 56.69 186 VAL A O 1
ATOM 1385 N N . TYR A 1 187 ? 11.644 20.097 -31.285 1.00 54.94 187 TYR A N 1
ATOM 1386 C CA . TYR A 1 187 ? 10.294 19.604 -30.989 1.00 54.94 187 TYR A CA 1
ATOM 1387 C C . TYR A 1 187 ? 10.092 18.155 -31.459 1.00 54.94 187 TYR A C 1
ATOM 1389 O O . TYR A 1 187 ? 9.518 17.345 -30.733 1.00 54.94 187 TYR A O 1
ATOM 1397 N N . TYR A 1 188 ? 10.615 17.802 -32.638 1.00 56.50 188 TYR A N 1
ATOM 1398 C CA . TYR A 1 188 ? 10.589 16.429 -33.145 1.00 56.50 188 TYR A CA 1
ATOM 1399 C C . TYR A 1 188 ? 11.475 15.499 -32.301 1.00 56.50 188 TYR A C 1
ATOM 1401 O O . TYR A 1 188 ? 11.055 14.398 -31.969 1.00 56.50 188 TYR A O 1
ATOM 1409 N N . CYS A 1 189 ? 12.644 15.970 -31.857 1.00 67.38 189 CYS A N 1
ATOM 1410 C CA . CYS A 1 189 ? 13.539 15.233 -30.963 1.00 67.38 189 CYS A CA 1
ATOM 1411 C C . CYS A 1 189 ? 12.897 14.993 -29.587 1.00 67.38 189 CYS A C 1
ATOM 1413 O O . CYS A 1 189 ? 12.882 13.864 -29.117 1.00 67.38 189 CYS A O 1
ATOM 1415 N N . LEU A 1 190 ? 12.246 15.999 -28.988 1.00 74.88 190 LEU A N 1
ATOM 1416 C CA . LEU A 1 190 ? 11.509 15.846 -27.726 1.00 74.88 190 LEU A CA 1
ATOM 1417 C C . LEU A 1 190 ? 10.328 14.871 -27.853 1.00 74.88 190 LEU A C 1
ATOM 1419 O O . LEU A 1 190 ? 10.049 14.120 -26.918 1.00 74.88 190 LEU A O 1
ATOM 1423 N N . HIS A 1 191 ? 9.640 14.862 -28.998 1.00 82.50 191 HIS A N 1
ATOM 1424 C CA . HIS A 1 191 ? 8.573 13.900 -29.268 1.00 82.50 191 HIS A CA 1
ATOM 1425 C C . HIS A 1 191 ? 9.114 12.471 -29.412 1.00 82.50 191 HIS A C 1
ATOM 1427 O O . HIS A 1 191 ? 8.562 11.551 -28.808 1.00 82.50 191 HIS A O 1
ATOM 1433 N N . CYS A 1 192 ? 10.221 12.286 -30.139 1.00 85.69 192 CYS A N 1
ATOM 1434 C CA . CYS A 1 192 ? 10.909 10.999 -30.246 1.00 85.69 192 CYS A CA 1
ATOM 1435 C C . CYS A 1 192 ? 11.394 10.507 -28.878 1.00 85.69 192 CYS A C 1
ATOM 1437 O O . CYS A 1 192 ? 11.122 9.363 -28.524 1.00 85.69 192 CYS A O 1
ATOM 1439 N N . THR A 1 193 ? 12.015 11.376 -28.074 1.00 89.12 193 THR A N 1
ATOM 1440 C CA . THR A 1 193 ? 12.447 11.044 -26.711 1.00 89.12 193 THR A CA 1
ATOM 1441 C C . THR A 1 193 ? 11.270 10.616 -25.840 1.00 89.12 193 THR A C 1
ATOM 1443 O O . THR A 1 193 ? 11.362 9.625 -25.118 1.00 89.12 193 THR A O 1
ATOM 1446 N N . ALA A 1 194 ? 10.140 11.326 -25.919 1.00 89.62 194 ALA A N 1
ATOM 1447 C CA . ALA A 1 194 ? 8.942 10.947 -25.181 1.00 89.62 194 ALA A CA 1
ATOM 1448 C C . ALA A 1 194 ? 8.437 9.558 -25.605 1.00 89.62 194 ALA A C 1
ATOM 1450 O O . ALA A 1 194 ? 8.123 8.738 -24.744 1.00 89.62 194 ALA A O 1
ATOM 1451 N N . ILE A 1 195 ? 8.381 9.272 -26.911 1.00 91.19 195 ILE A N 1
ATOM 1452 C CA . ILE A 1 195 ? 7.987 7.953 -27.432 1.00 91.19 195 ILE A CA 1
ATOM 1453 C C . ILE A 1 195 ? 8.953 6.868 -26.946 1.00 91.19 195 ILE A C 1
ATOM 1455 O O . ILE A 1 195 ? 8.499 5.835 -26.456 1.00 91.19 195 ILE A O 1
ATOM 1459 N N . ALA A 1 196 ? 10.262 7.107 -27.029 1.00 93.94 196 ALA A N 1
ATOM 1460 C CA . ALA A 1 196 ? 11.281 6.176 -26.558 1.00 93.94 196 ALA A CA 1
ATOM 1461 C C . ALA A 1 196 ? 11.113 5.868 -25.062 1.00 93.94 196 ALA A C 1
ATOM 1463 O O . ALA A 1 196 ? 11.132 4.702 -24.673 1.00 93.94 196 ALA A O 1
ATOM 1464 N N . ALA A 1 197 ? 10.859 6.884 -24.231 1.00 94.56 197 ALA A N 1
ATOM 1465 C CA . ALA A 1 197 ? 10.619 6.714 -22.798 1.00 94.56 197 ALA A CA 1
ATOM 1466 C C . ALA A 1 197 ? 9.387 5.838 -22.511 1.00 94.56 197 ALA A C 1
ATOM 1468 O O . ALA A 1 197 ? 9.440 4.918 -21.695 1.00 94.56 197 ALA A O 1
ATOM 1469 N N . TRP A 1 198 ? 8.282 6.083 -23.222 1.00 95.44 198 TRP A N 1
ATOM 1470 C CA . TRP A 1 198 ? 7.061 5.286 -23.092 1.00 95.44 198 TRP A CA 1
ATOM 1471 C C . TRP A 1 198 ? 7.235 3.847 -23.575 1.00 95.44 198 TRP A C 1
ATOM 1473 O O . TRP A 1 198 ? 6.716 2.924 -22.948 1.00 95.44 198 TRP A O 1
ATOM 1483 N N . ASN A 1 199 ? 7.986 3.645 -24.656 1.00 96.25 199 ASN A N 1
ATOM 1484 C CA . ASN A 1 199 ? 8.316 2.317 -25.157 1.00 96.25 199 ASN A CA 1
ATOM 1485 C C . ASN A 1 199 ? 9.225 1.564 -24.177 1.00 96.25 199 ASN A C 1
ATOM 1487 O O . ASN A 1 199 ? 9.003 0.380 -23.942 1.00 96.25 199 ASN A O 1
ATOM 1491 N N . ALA A 1 200 ? 10.193 2.239 -23.547 1.00 96.81 200 ALA A N 1
ATOM 1492 C CA . ALA A 1 200 ? 11.055 1.637 -22.529 1.00 96.81 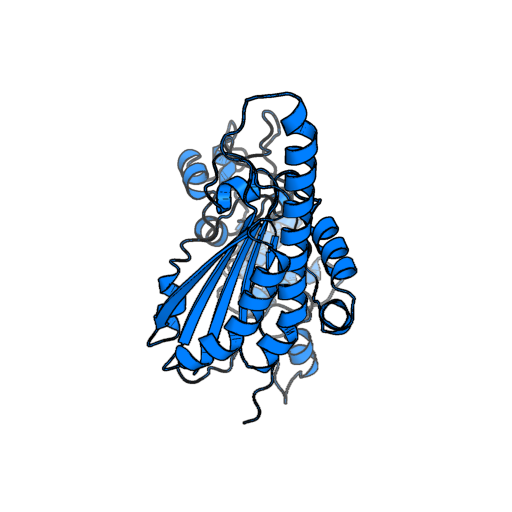200 ALA A CA 1
ATOM 1493 C C . ALA A 1 200 ? 10.243 1.173 -21.315 1.00 96.81 200 ALA A C 1
ATOM 1495 O O . ALA A 1 200 ? 10.390 0.034 -20.872 1.00 96.81 200 ALA A O 1
ATOM 1496 N N . LEU A 1 201 ? 9.311 2.006 -20.842 1.00 96.25 201 LEU A N 1
ATOM 1497 C CA . LEU A 1 201 ? 8.394 1.619 -19.773 1.00 96.25 201 LEU A CA 1
ATOM 1498 C C . LEU A 1 201 ? 7.495 0.444 -20.193 1.00 96.25 201 LEU A C 1
ATOM 1500 O O . LEU A 1 201 ? 7.304 -0.495 -19.426 1.00 96.25 201 LEU A O 1
ATOM 1504 N N . ALA A 1 202 ? 6.970 0.446 -21.420 1.00 96.88 202 ALA A N 1
ATOM 1505 C CA . ALA A 1 202 ? 6.166 -0.665 -21.924 1.00 96.88 202 ALA A CA 1
ATOM 1506 C C . ALA A 1 202 ? 6.964 -1.976 -21.995 1.00 96.88 202 ALA A C 1
ATOM 1508 O O . ALA A 1 202 ? 6.442 -3.024 -21.621 1.00 96.88 202 ALA A O 1
ATOM 1509 N N . ILE A 1 203 ? 8.232 -1.922 -22.413 1.00 96.19 203 ILE A N 1
ATOM 1510 C CA . ILE A 1 203 ? 9.136 -3.076 -22.423 1.00 96.19 203 ILE A CA 1
ATOM 1511 C C . ILE A 1 203 ? 9.333 -3.626 -21.007 1.00 96.19 203 ILE A C 1
ATOM 1513 O O . ILE A 1 203 ? 9.232 -4.838 -20.830 1.00 96.19 203 ILE A O 1
ATOM 1517 N N . LEU A 1 204 ? 9.547 -2.761 -20.004 1.00 95.88 204 LEU A N 1
ATOM 1518 C CA . LEU A 1 204 ? 9.614 -3.184 -18.600 1.00 95.88 204 LEU A CA 1
ATOM 1519 C C . LEU A 1 204 ? 8.353 -3.959 -18.210 1.00 95.88 204 LEU A C 1
ATOM 1521 O O . LEU A 1 204 ? 8.447 -5.105 -17.781 1.00 95.88 204 LEU A O 1
ATOM 1525 N N . PHE A 1 205 ? 7.178 -3.370 -18.437 1.00 95.75 205 PHE A N 1
ATOM 1526 C CA . PHE A 1 205 ? 5.887 -3.983 -18.110 1.00 95.75 205 PHE A CA 1
ATOM 1527 C C . PHE A 1 205 ? 5.665 -5.322 -18.815 1.00 95.75 205 PHE A C 1
ATOM 1529 O O . PHE A 1 205 ? 5.191 -6.271 -18.196 1.00 95.75 205 PHE A O 1
ATOM 1536 N N . GLN A 1 206 ? 6.040 -5.437 -20.087 1.00 95.81 206 GLN A N 1
ATOM 1537 C CA . GLN A 1 206 ? 5.937 -6.694 -20.829 1.00 95.81 206 GLN A CA 1
ATOM 1538 C C . GLN A 1 206 ? 6.865 -7.787 -20.292 1.00 95.81 206 GLN A C 1
ATOM 1540 O O . GLN A 1 206 ? 6.518 -8.965 -20.385 1.00 95.81 206 GLN A O 1
ATOM 1545 N N . SER A 1 207 ? 8.019 -7.405 -19.742 1.00 94.75 207 SER A N 1
ATOM 1546 C CA . SER A 1 207 ? 9.009 -8.323 -19.178 1.00 94.75 207 SER A CA 1
ATOM 1547 C C . SER A 1 207 ? 8.717 -8.737 -17.736 1.00 94.75 207 SER A C 1
ATOM 1549 O O . SER A 1 207 ? 9.228 -9.766 -17.303 1.00 94.75 207 SER A O 1
ATOM 1551 N N . ILE A 1 208 ? 7.886 -7.992 -16.999 1.00 94.44 208 ILE A N 1
ATOM 1552 C CA . ILE A 1 208 ? 7.582 -8.274 -15.586 1.00 94.44 208 ILE A CA 1
ATOM 1553 C C . ILE A 1 208 ? 7.114 -9.719 -15.347 1.00 94.44 208 ILE A C 1
ATOM 1555 O O . ILE A 1 208 ? 7.691 -10.362 -14.473 1.00 94.44 208 ILE A O 1
ATOM 1559 N N . PRO A 1 209 ? 6.160 -10.293 -16.109 1.00 94.56 209 PRO A N 1
ATOM 1560 C CA . PRO A 1 209 ? 5.737 -11.672 -15.868 1.00 94.56 209 PRO A CA 1
ATOM 1561 C C . PRO A 1 209 ? 6.866 -12.706 -15.999 1.00 94.56 209 PRO A C 1
ATOM 1563 O O . PRO A 1 209 ? 6.921 -13.653 -15.219 1.00 94.56 209 PRO A O 1
ATOM 1566 N N . ASP A 1 210 ? 7.786 -12.518 -16.949 1.00 93.38 210 ASP A N 1
ATOM 1567 C CA . ASP A 1 210 ? 8.928 -13.421 -17.138 1.00 93.38 210 ASP A CA 1
ATOM 1568 C C . ASP A 1 210 ? 9.980 -13.234 -16.039 1.00 93.38 210 ASP A C 1
ATOM 1570 O O . ASP A 1 210 ? 10.516 -14.212 -15.523 1.00 93.38 210 ASP A O 1
ATOM 1574 N N . LEU A 1 211 ? 10.225 -11.991 -15.613 1.00 92.69 211 LEU A N 1
ATOM 1575 C CA . LEU A 1 211 ? 11.084 -11.698 -14.463 1.00 92.69 211 LEU A CA 1
ATOM 1576 C C . LEU A 1 211 ? 10.538 -12.345 -13.182 1.00 92.69 211 LEU A C 1
ATOM 1578 O O . LEU A 1 211 ? 11.287 -12.991 -12.446 1.00 92.69 211 LEU A O 1
ATOM 1582 N N . MET A 1 212 ? 9.226 -12.260 -12.956 1.00 91.94 212 MET A N 1
ATOM 1583 C CA . MET A 1 212 ? 8.561 -12.918 -11.829 1.00 91.94 212 MET A CA 1
ATOM 1584 C C . MET A 1 212 ? 8.724 -14.439 -11.880 1.00 91.94 212 MET A C 1
ATOM 1586 O O . MET A 1 212 ? 8.900 -15.074 -10.838 1.00 91.94 212 MET A O 1
ATOM 1590 N N . ASP A 1 213 ? 8.733 -15.037 -13.074 1.00 92.31 213 ASP A N 1
ATOM 1591 C CA . ASP A 1 213 ? 8.951 -16.475 -13.218 1.00 92.31 213 ASP A CA 1
ATOM 1592 C C . ASP A 1 213 ? 10.373 -16.920 -12.864 1.00 92.31 213 ASP A C 1
ATOM 1594 O O . ASP A 1 213 ? 10.550 -18.048 -12.395 1.00 92.31 213 ASP A O 1
ATOM 1598 N N . THR A 1 214 ? 11.353 -16.021 -12.994 1.00 90.81 214 THR A N 1
ATOM 1599 C CA . THR A 1 214 ? 12.732 -16.231 -12.522 1.00 90.81 214 THR A CA 1
ATOM 1600 C C . THR A 1 214 ? 12.919 -15.971 -11.021 1.00 90.81 214 THR A C 1
ATOM 1602 O O . THR A 1 214 ? 14.010 -16.180 -10.498 1.00 90.81 214 THR A O 1
ATOM 1605 N N . GLY A 1 215 ? 11.865 -15.558 -10.307 1.00 88.94 215 GLY A N 1
ATOM 1606 C CA . GLY A 1 215 ? 11.915 -15.269 -8.871 1.00 88.94 215 GLY A CA 1
ATOM 1607 C C . GLY A 1 215 ? 12.342 -13.840 -8.525 1.00 88.94 215 GLY A C 1
ATOM 1608 O O . GLY A 1 215 ? 12.647 -13.569 -7.363 1.00 88.94 215 GLY A O 1
ATOM 1609 N N . ILE A 1 216 ? 12.353 -12.934 -9.507 1.00 90.75 216 ILE A N 1
ATOM 1610 C CA . ILE A 1 216 ? 12.602 -11.508 -9.287 1.00 90.75 216 ILE A CA 1
ATOM 1611 C C . ILE A 1 216 ? 11.295 -10.803 -8.921 1.00 90.75 216 ILE A C 1
ATOM 1613 O O . ILE A 1 216 ? 10.278 -10.943 -9.598 1.00 90.75 216 ILE A O 1
ATOM 1617 N N . ALA A 1 217 ? 11.342 -10.021 -7.848 1.00 90.06 217 ALA A N 1
ATOM 1618 C CA . ALA A 1 217 ? 10.289 -9.107 -7.424 1.00 90.06 217 ALA A CA 1
ATOM 1619 C C . ALA A 1 217 ? 10.780 -7.657 -7.537 1.00 90.06 217 ALA A C 1
ATOM 1621 O O . ALA A 1 217 ? 11.886 -7.398 -8.009 1.00 90.06 217 ALA A O 1
ATOM 1622 N N . GLY A 1 218 ? 9.968 -6.692 -7.116 1.00 88.50 218 GLY A N 1
ATOM 1623 C CA . GLY A 1 218 ? 10.374 -5.295 -7.169 1.00 88.50 218 GLY A CA 1
ATOM 1624 C C . GLY A 1 218 ? 9.293 -4.297 -6.790 1.00 88.50 218 GLY A C 1
ATOM 1625 O O . GLY A 1 218 ? 8.152 -4.666 -6.500 1.00 88.50 218 GLY A O 1
ATOM 1626 N N . ALA A 1 219 ? 9.667 -3.029 -6.873 1.00 88.69 219 ALA A N 1
ATOM 1627 C CA . ALA A 1 219 ? 8.772 -1.886 -6.793 1.00 88.69 219 ALA A CA 1
ATOM 1628 C C . ALA A 1 219 ? 9.203 -0.849 -7.831 1.00 88.69 219 ALA A C 1
ATOM 1630 O O . ALA A 1 219 ? 10.393 -0.712 -8.129 1.00 88.69 219 ALA A O 1
ATOM 1631 N N . MET A 1 220 ? 8.233 -0.147 -8.409 1.00 91.31 220 MET A N 1
ATOM 1632 C CA . MET A 1 220 ? 8.493 0.843 -9.448 1.00 91.31 220 MET A CA 1
ATOM 1633 C C . MET A 1 220 ? 7.766 2.141 -9.145 1.00 91.31 220 MET A C 1
ATOM 1635 O O . MET A 1 220 ? 6.584 2.139 -8.798 1.00 91.31 220 MET A O 1
ATOM 1639 N N . THR A 1 221 ? 8.454 3.242 -9.410 1.00 89.75 221 THR A N 1
ATOM 1640 C CA . THR A 1 221 ? 7.868 4.575 -9.457 1.00 89.75 221 THR A CA 1
ATOM 1641 C C . THR A 1 221 ? 7.948 5.093 -10.882 1.00 89.75 221 THR A C 1
ATOM 1643 O O . THR A 1 221 ? 9.022 5.082 -11.479 1.00 89.75 221 THR A O 1
ATOM 1646 N N . ALA A 1 222 ? 6.828 5.576 -11.425 1.00 92.44 222 ALA A N 1
ATOM 1647 C CA . ALA A 1 222 ? 6.785 6.240 -12.725 1.00 92.44 222 ALA A CA 1
ATOM 1648 C C . ALA A 1 222 ? 6.028 7.570 -12.634 1.00 92.44 222 ALA A C 1
ATOM 1650 O O . ALA A 1 222 ? 4.978 7.675 -11.994 1.00 92.44 222 ALA A O 1
ATOM 1651 N N . ALA A 1 223 ? 6.563 8.602 -13.281 1.00 89.69 223 ALA A N 1
ATOM 1652 C CA . ALA A 1 223 ? 6.029 9.953 -13.190 1.00 89.69 223 ALA A CA 1
ATOM 1653 C C . ALA A 1 223 ? 6.224 10.748 -14.480 1.00 89.69 223 ALA A C 1
ATOM 1655 O O . ALA A 1 223 ? 7.141 10.502 -15.263 1.00 89.69 223 ALA A O 1
ATOM 1656 N N . THR A 1 224 ? 5.378 11.759 -14.664 1.00 88.69 224 THR A N 1
ATOM 1657 C CA . THR A 1 224 ? 5.470 12.733 -15.760 1.00 88.69 224 THR A CA 1
ATOM 1658 C C . THR A 1 224 ? 5.567 14.164 -15.208 1.00 88.69 224 THR A C 1
ATOM 1660 O O . THR A 1 224 ? 5.374 14.406 -14.012 1.00 88.69 224 THR A O 1
ATOM 1663 N N . GLY A 1 225 ? 5.913 15.140 -16.052 1.00 84.94 225 GLY A N 1
ATOM 1664 C CA . GLY A 1 225 ? 5.820 16.564 -15.705 1.00 84.94 225 GLY A CA 1
ATOM 1665 C C . GLY A 1 225 ? 6.647 16.998 -14.481 1.00 84.94 225 GLY A C 1
ATOM 1666 O O . GLY A 1 225 ? 7.818 16.647 -14.333 1.00 84.94 225 GLY A O 1
ATOM 1667 N N . CYS A 1 226 ? 6.042 17.802 -13.597 1.00 81.38 226 CYS A N 1
ATOM 1668 C CA . CYS A 1 226 ? 6.701 18.324 -12.391 1.00 81.38 226 CYS A CA 1
ATOM 1669 C C . CYS A 1 226 ? 7.123 17.225 -11.409 1.00 81.38 226 CYS A C 1
ATOM 1671 O O . CYS A 1 226 ? 8.140 17.378 -10.733 1.00 81.38 226 CYS A O 1
ATOM 1673 N N . SER A 1 227 ? 6.358 16.137 -11.348 1.00 83.19 227 SER A N 1
ATOM 1674 C CA . SER A 1 227 ? 6.659 14.967 -10.527 1.00 83.19 227 SER A CA 1
ATOM 1675 C C . SER A 1 227 ? 7.899 14.244 -11.047 1.00 83.19 227 SER A C 1
ATOM 1677 O O . SER A 1 227 ? 8.830 14.004 -10.282 1.00 83.19 227 SER A O 1
ATOM 1679 N N . ALA A 1 228 ? 7.971 14.008 -12.361 1.00 87.00 228 ALA A N 1
ATOM 1680 C CA . ALA A 1 228 ? 9.173 13.468 -12.997 1.00 87.00 228 ALA A CA 1
ATOM 1681 C C . ALA A 1 228 ? 10.403 14.339 -12.720 1.00 87.00 228 ALA A C 1
ATOM 1683 O O . ALA A 1 228 ? 11.4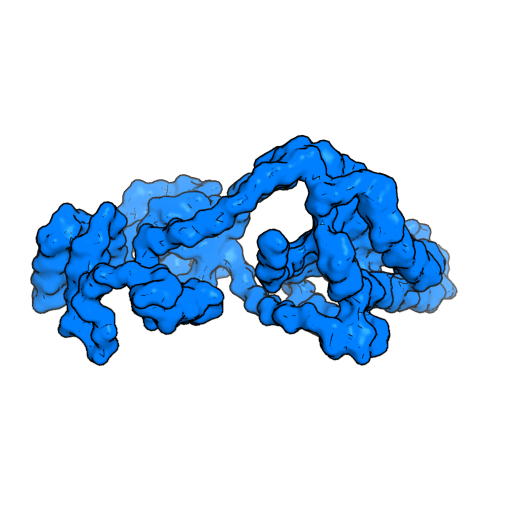32 13.816 -12.318 1.00 87.00 228 ALA A O 1
ATOM 1684 N N . ARG A 1 229 ? 10.270 15.668 -12.852 1.00 87.19 229 ARG A N 1
ATOM 1685 C CA . ARG A 1 229 ? 11.344 16.624 -12.537 1.00 87.19 229 ARG A CA 1
ATOM 1686 C C . ARG A 1 229 ? 11.866 16.466 -11.108 1.00 87.19 229 ARG A C 1
ATOM 1688 O O . ARG A 1 229 ? 13.072 16.501 -10.893 1.00 87.19 229 ARG A O 1
ATOM 1695 N N . ALA A 1 230 ? 10.954 16.370 -10.139 1.00 85.00 230 ALA A N 1
ATOM 1696 C CA . ALA A 1 230 ? 11.308 16.280 -8.728 1.00 85.00 230 ALA A CA 1
ATOM 1697 C C . ALA A 1 230 ? 12.050 14.975 -8.411 1.00 85.00 230 ALA A C 1
ATOM 1699 O O . ALA A 1 230 ? 13.042 15.016 -7.691 1.00 85.00 230 ALA A O 1
ATOM 1700 N N . LEU A 1 231 ? 11.606 13.850 -8.982 1.00 85.94 231 LEU A N 1
ATOM 1701 C CA . LEU A 1 231 ? 12.232 12.542 -8.766 1.00 85.94 231 LEU A CA 1
ATOM 1702 C C . LEU A 1 231 ? 13.570 12.396 -9.489 1.00 85.94 231 LEU A C 1
ATOM 1704 O O . LEU A 1 231 ? 14.508 11.854 -8.925 1.00 85.94 231 LEU A O 1
ATOM 1708 N N . SER A 1 232 ? 13.676 12.911 -10.714 1.00 87.31 232 SER A N 1
ATOM 1709 C CA . SER A 1 232 ? 14.894 12.789 -11.517 1.00 87.31 232 SER A CA 1
ATOM 1710 C C . SER A 1 232 ? 15.967 13.829 -11.168 1.00 87.31 232 SER A C 1
ATOM 1712 O O . SER A 1 232 ? 17.033 13.835 -11.777 1.00 87.31 232 SER A O 1
ATOM 1714 N N . GLY A 1 233 ? 15.667 14.795 -10.289 1.00 86.81 233 GLY A N 1
ATOM 1715 C CA . GLY A 1 233 ? 16.567 15.905 -9.947 1.00 86.81 233 GLY A CA 1
ATOM 1716 C C . GLY A 1 233 ? 16.867 16.879 -11.099 1.00 86.81 233 GLY A C 1
ATOM 1717 O O . GLY A 1 233 ? 17.797 17.683 -11.000 1.00 86.81 233 GLY A O 1
ATOM 1718 N N . LEU A 1 234 ? 16.102 16.828 -12.197 1.00 83.88 234 LEU A N 1
ATOM 1719 C CA . LEU A 1 234 ? 16.329 17.676 -13.371 1.00 83.88 234 LEU A CA 1
ATOM 1720 C C . LEU A 1 234 ? 15.872 19.121 -13.127 1.00 83.88 234 LEU A C 1
ATOM 1722 O O . LEU A 1 234 ? 14.986 19.407 -12.320 1.00 83.88 234 LEU A O 1
ATOM 1726 N N . ARG A 1 235 ? 16.441 20.068 -13.882 1.00 83.50 235 ARG A N 1
ATOM 1727 C CA . ARG A 1 235 ? 16.066 21.493 -13.783 1.00 83.50 235 ARG A CA 1
ATOM 1728 C C . ARG A 1 235 ? 14.685 21.781 -14.373 1.00 83.50 235 ARG A C 1
ATOM 1730 O O . ARG A 1 235 ? 13.977 22.674 -13.900 1.00 83.50 235 ARG A O 1
ATOM 1737 N N . SER A 1 236 ? 14.294 21.023 -15.391 1.00 81.75 236 SER A N 1
ATOM 1738 C CA . SER A 1 236 ? 13.018 21.126 -16.099 1.00 81.75 236 SER A CA 1
ATOM 1739 C C . SER A 1 236 ? 12.333 19.762 -16.185 1.00 81.75 236 SER A C 1
ATOM 1741 O O . SER A 1 236 ? 12.950 18.725 -15.955 1.00 81.75 236 SER A O 1
ATOM 1743 N N . ALA A 1 237 ? 11.028 19.767 -16.465 1.00 83.62 237 ALA A N 1
ATOM 1744 C CA . ALA A 1 237 ? 10.276 18.531 -16.646 1.00 83.62 237 ALA A CA 1
ATOM 1745 C C . ALA A 1 237 ? 10.792 17.761 -17.876 1.00 83.62 237 ALA A C 1
ATOM 1747 O O . ALA A 1 237 ? 10.815 18.346 -18.965 1.00 83.62 237 ALA A O 1
ATOM 1748 N N . PRO A 1 238 ? 11.190 16.483 -17.728 1.00 86.62 238 PRO A N 1
ATOM 1749 C CA . PRO A 1 238 ? 11.626 15.680 -18.861 1.00 86.62 238 PRO A CA 1
ATOM 1750 C C . PRO A 1 238 ? 10.450 15.378 -19.807 1.00 86.62 238 PRO A C 1
ATOM 1752 O O . PRO A 1 238 ? 9.299 15.293 -19.360 1.00 86.62 238 PRO A O 1
ATOM 1755 N N . PRO A 1 239 ? 10.707 15.209 -21.117 1.00 88.25 239 PRO A N 1
ATOM 1756 C CA . PRO A 1 239 ? 9.684 14.772 -22.059 1.00 88.25 239 PRO A CA 1
ATOM 1757 C C . PRO A 1 239 ? 9.242 13.331 -21.758 1.00 88.25 239 PRO A C 1
ATOM 1759 O O . PRO A 1 239 ? 10.064 12.461 -21.495 1.00 88.25 239 PRO A O 1
ATOM 1762 N N . GLY A 1 240 ? 7.942 13.048 -21.851 1.00 90.19 240 GLY A N 1
ATOM 1763 C CA . GLY A 1 240 ? 7.420 11.695 -21.642 1.00 90.19 240 GLY A CA 1
ATOM 1764 C C . GLY A 1 240 ? 7.380 11.284 -20.169 1.00 90.19 240 GLY A C 1
ATOM 1765 O O . GLY A 1 240 ? 6.762 11.977 -19.358 1.00 90.19 240 GLY A O 1
ATOM 1766 N N . VAL A 1 241 ? 7.976 10.131 -19.851 1.00 91.75 241 VAL A N 1
ATOM 1767 C CA . VAL A 1 241 ? 7.888 9.475 -18.539 1.00 91.75 241 VAL A CA 1
ATOM 1768 C C . VAL A 1 241 ? 9.269 9.195 -17.957 1.00 91.75 241 VAL A C 1
ATOM 1770 O O . VAL A 1 241 ? 10.132 8.626 -18.617 1.00 91.75 241 VAL A O 1
ATOM 1773 N N . TYR A 1 242 ? 9.459 9.586 -16.703 1.00 93.00 242 TYR A N 1
ATOM 1774 C CA . TYR A 1 242 ? 10.546 9.116 -15.854 1.00 93.00 242 TYR A CA 1
ATOM 1775 C C . TYR A 1 242 ? 10.096 7.852 -15.130 1.00 93.00 242 TYR A C 1
ATOM 1777 O O . TYR A 1 242 ? 8.944 7.788 -14.687 1.00 93.00 242 TYR A O 1
ATOM 1785 N N . PHE A 1 243 ? 10.996 6.891 -14.937 1.00 94.31 243 PHE A N 1
ATOM 1786 C CA . PHE A 1 243 ? 10.735 5.799 -14.010 1.00 94.31 243 PHE A CA 1
ATOM 1787 C C . PHE A 1 243 ? 11.998 5.270 -13.337 1.00 94.31 243 PHE A C 1
ATOM 1789 O O . PHE A 1 243 ? 13.092 5.309 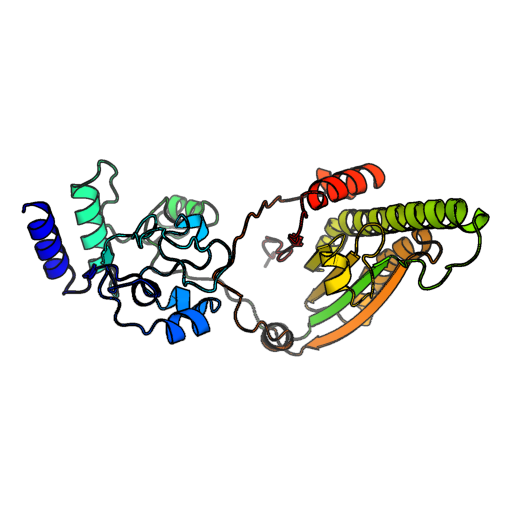-13.898 1.00 94.31 243 PHE A O 1
ATOM 1796 N N . SER A 1 244 ? 11.808 4.741 -12.133 1.00 93.25 244 SER A N 1
ATOM 1797 C CA . SER A 1 244 ? 12.811 4.014 -11.365 1.00 93.25 244 SER A CA 1
ATOM 1798 C C . SER A 1 244 ? 12.223 2.681 -10.917 1.00 93.25 244 SER A C 1
ATOM 1800 O O . SER A 1 244 ? 11.111 2.638 -10.388 1.00 93.25 244 SER A O 1
ATOM 1802 N N . GLN A 1 245 ? 12.943 1.594 -11.174 1.00 93.19 245 GLN A N 1
ATOM 1803 C CA . GLN A 1 245 ? 12.565 0.224 -10.851 1.00 93.19 245 GLN A CA 1
ATOM 1804 C C . GLN A 1 245 ? 13.620 -0.381 -9.931 1.00 93.19 245 GLN A C 1
ATOM 1806 O O . GLN A 1 245 ? 14.763 -0.595 -10.334 1.00 93.19 245 GLN A O 1
ATOM 1811 N N . ALA A 1 246 ? 13.202 -0.724 -8.720 1.00 90.06 246 ALA A N 1
ATOM 1812 C CA . ALA A 1 246 ? 13.981 -1.538 -7.807 1.00 90.06 246 ALA A CA 1
ATOM 1813 C C . ALA A 1 246 ? 13.661 -3.011 -8.071 1.00 90.06 246 ALA A C 1
ATOM 1815 O O . ALA A 1 246 ? 12.513 -3.429 -7.925 1.00 90.06 246 ALA A O 1
ATOM 1816 N N . PHE A 1 247 ? 14.642 -3.796 -8.500 1.00 91.06 247 PHE A N 1
ATOM 1817 C CA . PHE A 1 247 ? 14.531 -5.242 -8.657 1.00 91.06 247 PHE A CA 1
ATOM 1818 C C . PHE A 1 247 ? 15.110 -5.942 -7.435 1.00 91.06 247 PHE A C 1
ATOM 1820 O O . PHE A 1 247 ? 16.208 -5.614 -6.986 1.00 91.06 247 PHE A O 1
ATOM 1827 N N . TYR A 1 248 ? 14.399 -6.948 -6.948 1.00 88.75 248 TYR A N 1
ATOM 1828 C CA . TYR A 1 248 ? 14.717 -7.709 -5.751 1.00 88.75 248 TYR A CA 1
ATOM 1829 C C . TYR A 1 248 ? 14.849 -9.183 -6.098 1.00 88.75 248 TYR A C 1
ATOM 1831 O O . TYR A 1 248 ? 13.914 -9.799 -6.608 1.00 88.75 248 TYR A O 1
ATOM 1839 N N . GLY A 1 249 ? 16.013 -9.751 -5.810 1.00 88.81 249 GLY A N 1
ATOM 1840 C CA . GLY A 1 249 ? 16.289 -11.164 -5.997 1.00 88.81 249 GLY A CA 1
ATOM 1841 C C . GLY A 1 249 ? 16.569 -11.855 -4.668 1.00 88.81 249 GLY A C 1
ATOM 1842 O O . GLY A 1 249 ? 17.433 -11.421 -3.905 1.00 88.81 249 GLY A O 1
ATOM 1843 N N . TYR A 1 250 ? 15.871 -12.959 -4.405 1.00 85.62 250 TYR A N 1
ATOM 1844 C CA . TYR A 1 250 ? 16.052 -13.773 -3.201 1.00 85.62 250 TYR A CA 1
ATOM 1845 C C . TYR A 1 250 ? 16.897 -15.008 -3.514 1.00 85.62 250 TYR A C 1
ATOM 1847 O O . TYR A 1 250 ? 16.610 -15.714 -4.477 1.00 85.62 250 TYR A O 1
ATOM 1855 N N . LYS A 1 251 ? 17.897 -15.313 -2.673 1.00 83.88 251 LYS A N 1
ATOM 1856 C CA . LYS A 1 251 ? 18.797 -16.473 -2.850 1.00 83.88 251 LYS A CA 1
ATOM 1857 C C . LYS A 1 251 ? 19.489 -16.510 -4.226 1.00 83.88 251 LYS A C 1
ATOM 1859 O O . LYS A 1 251 ? 19.734 -17.589 -4.758 1.00 83.88 251 LYS A O 1
ATOM 1864 N N . ILE A 1 252 ? 19.798 -15.343 -4.784 1.00 84.56 252 ILE A N 1
ATOM 1865 C CA . ILE A 1 252 ? 20.462 -15.177 -6.080 1.00 84.56 252 ILE A CA 1
ATOM 1866 C C . ILE A 1 252 ? 21.791 -14.448 -5.886 1.00 84.56 252 ILE A C 1
ATOM 1868 O O . ILE A 1 252 ? 21.902 -13.577 -5.025 1.00 84.56 252 ILE A O 1
ATOM 1872 N N . SER A 1 253 ? 22.807 -14.790 -6.673 1.00 86.69 253 SER A N 1
ATOM 1873 C CA . SER A 1 253 ? 24.079 -14.065 -6.676 1.00 86.69 253 SER A CA 1
ATOM 1874 C C . SER A 1 253 ? 24.027 -12.820 -7.569 1.00 86.69 253 SER A C 1
ATOM 1876 O O . SER A 1 253 ? 23.225 -12.723 -8.497 1.00 86.69 253 SER A O 1
ATOM 1878 N N . THR A 1 254 ? 24.922 -11.855 -7.342 1.00 86.50 254 THR A N 1
ATOM 1879 C CA . THR A 1 254 ? 25.017 -10.655 -8.193 1.00 86.50 254 THR A CA 1
ATOM 1880 C C . THR A 1 254 ? 25.210 -10.973 -9.687 1.00 86.50 254 THR A C 1
ATOM 1882 O O . THR A 1 254 ? 24.523 -10.353 -10.500 1.00 86.50 254 THR A O 1
ATOM 1885 N N . PRO A 1 255 ? 26.077 -11.926 -10.094 1.00 88.25 255 PRO A N 1
ATOM 1886 C CA . PRO A 1 255 ? 26.210 -12.291 -11.506 1.00 88.25 255 PRO A CA 1
ATOM 1887 C C . PRO A 1 255 ? 24.936 -12.896 -12.105 1.00 88.25 255 PRO A C 1
ATOM 1889 O O . PRO A 1 255 ? 24.606 -12.591 -13.245 1.00 88.25 255 PRO A O 1
ATOM 1892 N N . GLU A 1 256 ? 24.206 -13.719 -11.349 1.00 88.81 256 GLU A N 1
ATOM 1893 C CA . GLU A 1 256 ? 22.932 -14.299 -11.800 1.00 88.81 256 GLU A CA 1
ATOM 1894 C C . GLU A 1 256 ? 21.832 -13.234 -11.916 1.00 88.81 256 GLU A C 1
ATOM 1896 O O . GLU A 1 256 ? 21.059 -13.231 -12.867 1.00 88.81 256 GLU A O 1
ATOM 1901 N N . MET A 1 257 ? 21.782 -12.272 -10.994 1.00 89.75 257 MET A N 1
ATOM 1902 C CA . MET A 1 257 ? 20.857 -11.138 -11.093 1.00 89.75 257 MET A CA 1
ATOM 1903 C C . MET A 1 257 ? 21.129 -10.305 -12.356 1.00 89.75 257 MET A C 1
ATOM 1905 O O . MET A 1 257 ? 20.213 -9.907 -13.077 1.00 89.75 257 MET A O 1
ATOM 1909 N N . ALA A 1 258 ? 22.409 -10.082 -12.660 1.00 87.44 258 ALA A N 1
ATOM 1910 C CA . ALA A 1 258 ? 22.835 -9.370 -13.854 1.00 87.44 258 ALA A CA 1
ATOM 1911 C C . ALA A 1 258 ? 22.424 -10.095 -15.147 1.00 87.44 258 ALA A C 1
ATOM 1913 O O . ALA A 1 258 ? 21.923 -9.449 -16.067 1.00 87.44 258 ALA A O 1
ATOM 1914 N N . THR A 1 259 ? 22.566 -11.423 -15.227 1.00 89.50 259 THR A N 1
ATOM 1915 C CA . THR A 1 259 ? 22.153 -12.177 -16.426 1.00 89.50 259 THR A CA 1
ATOM 1916 C C . THR A 1 259 ? 20.647 -12.121 -16.675 1.00 89.50 259 THR A C 1
ATOM 1918 O O . THR A 1 259 ? 20.234 -12.172 -17.833 1.00 89.50 259 THR A O 1
ATOM 1921 N N . VAL A 1 260 ? 19.834 -11.973 -15.624 1.00 89.81 260 VAL A N 1
ATOM 1922 C CA . VAL A 1 260 ? 18.373 -11.838 -15.734 1.00 89.81 260 VAL A CA 1
ATOM 1923 C C . VAL A 1 260 ? 17.958 -10.434 -16.192 1.00 89.81 260 VAL A C 1
ATOM 1925 O O . VAL A 1 260 ? 17.091 -10.302 -17.053 1.00 89.81 260 VAL A O 1
ATOM 1928 N N . ILE A 1 261 ? 18.580 -9.377 -15.658 1.00 90.44 261 ILE A N 1
ATOM 1929 C CA . ILE A 1 261 ? 18.147 -7.986 -15.901 1.00 90.44 261 ILE A CA 1
ATOM 1930 C C . ILE A 1 261 ? 18.817 -7.359 -17.132 1.00 90.44 261 ILE A C 1
ATOM 1932 O O . ILE A 1 261 ? 18.211 -6.532 -17.814 1.00 90.44 261 ILE A O 1
ATOM 1936 N N . PHE A 1 262 ? 20.053 -7.731 -17.469 1.00 89.12 262 PHE A N 1
ATOM 1937 C CA . PHE A 1 262 ? 20.781 -7.101 -18.579 1.00 89.12 262 PHE A CA 1
ATOM 1938 C C . PHE A 1 262 ? 20.089 -7.194 -19.944 1.00 89.12 262 PHE A C 1
ATOM 1940 O O . PHE A 1 262 ? 20.065 -6.173 -20.630 1.00 89.12 262 PHE A O 1
ATOM 1947 N N . PRO A 1 263 ? 19.464 -8.319 -20.348 1.00 92.12 263 PRO A N 1
ATOM 1948 C CA . PRO A 1 263 ? 18.737 -8.376 -21.617 1.00 92.12 263 PRO A CA 1
ATOM 1949 C C . PRO A 1 263 ? 17.628 -7.321 -21.721 1.00 92.12 263 PRO A C 1
ATOM 1951 O O . PRO A 1 263 ? 17.397 -6.758 -22.791 1.00 92.12 263 PRO A O 1
ATOM 1954 N N . LEU A 1 264 ? 16.966 -7.021 -20.600 1.00 93.50 264 LEU A N 1
ATOM 1955 C CA . LEU A 1 264 ? 15.946 -5.983 -20.523 1.00 93.50 264 LEU A CA 1
ATOM 1956 C C . LEU A 1 264 ? 16.555 -4.587 -20.714 1.00 93.50 264 LEU A C 1
ATOM 1958 O O . LEU A 1 264 ? 16.041 -3.797 -21.506 1.00 93.50 264 LEU A O 1
ATOM 1962 N N . ILE A 1 265 ? 17.658 -4.296 -20.020 1.00 92.00 265 ILE A N 1
ATOM 1963 C CA . ILE A 1 265 ? 18.350 -3.003 -20.115 1.00 92.00 265 ILE A CA 1
ATOM 1964 C C . ILE A 1 265 ? 18.871 -2.766 -21.538 1.00 92.00 265 ILE A C 1
ATOM 1966 O O . ILE A 1 265 ? 18.673 -1.681 -22.078 1.00 92.00 265 ILE A O 1
ATOM 1970 N N . GLU A 1 266 ? 19.491 -3.767 -22.167 1.00 92.81 266 GLU A N 1
ATOM 1971 C CA . GLU A 1 266 ? 19.988 -3.648 -23.544 1.00 92.81 266 GLU A CA 1
ATOM 1972 C C . GLU A 1 266 ? 18.845 -3.392 -24.530 1.00 92.81 266 GLU A C 1
ATOM 1974 O O . GLU A 1 266 ? 18.928 -2.473 -25.341 1.00 92.81 266 GLU A O 1
ATOM 1979 N N . LYS A 1 267 ? 17.710 -4.088 -24.382 1.00 93.19 267 LYS A N 1
ATOM 1980 C CA . LYS A 1 267 ? 16.522 -3.832 -25.208 1.00 93.19 267 LYS A CA 1
ATOM 1981 C C . LYS A 1 267 ? 16.011 -2.392 -25.065 1.00 93.19 267 LYS A C 1
ATOM 1983 O O . LYS A 1 267 ? 15.559 -1.808 -26.047 1.00 93.19 267 LYS A O 1
ATOM 1988 N N . MET A 1 268 ? 16.077 -1.808 -23.866 1.00 94.44 268 MET A N 1
ATOM 1989 C CA . MET A 1 268 ? 15.719 -0.400 -23.658 1.00 94.44 268 MET A CA 1
ATOM 1990 C C . MET A 1 268 ? 16.759 0.575 -24.225 1.00 94.44 268 MET A C 1
ATOM 1992 O O . MET A 1 268 ? 16.384 1.653 -24.680 1.00 94.44 268 MET A O 1
ATOM 1996 N N . LYS A 1 269 ? 18.051 0.227 -24.213 1.00 91.31 269 LYS A N 1
ATOM 1997 C CA . LYS A 1 269 ? 19.097 1.037 -24.857 1.00 91.31 269 LYS A CA 1
ATOM 1998 C C . LYS A 1 269 ? 18.927 1.062 -26.372 1.00 91.31 269 LYS A C 1
ATOM 2000 O O . LYS A 1 269 ? 19.005 2.133 -26.960 1.00 91.31 269 LYS A O 1
ATOM 2005 N N . ASP A 1 270 ? 18.624 -0.080 -26.981 1.00 91.31 270 ASP A N 1
ATOM 2006 C CA . ASP A 1 270 ? 18.446 -0.187 -28.431 1.00 91.31 270 ASP A CA 1
ATOM 2007 C C . ASP A 1 270 ? 17.308 0.705 -28.943 1.00 91.31 270 ASP A C 1
ATOM 2009 O O . ASP A 1 270 ? 17.442 1.356 -29.977 1.00 91.31 270 ASP A O 1
ATOM 2013 N N . ILE A 1 271 ? 16.191 0.782 -28.211 1.00 88.12 271 ILE A N 1
ATOM 2014 C CA . ILE A 1 271 ? 15.058 1.635 -28.602 1.00 88.12 271 ILE A CA 1
ATOM 2015 C C . ILE A 1 271 ? 15.232 3.108 -28.221 1.00 88.12 271 ILE A C 1
ATOM 2017 O O . ILE A 1 271 ? 14.437 3.938 -28.662 1.00 88.12 271 ILE A O 1
ATOM 2021 N N . SER A 1 272 ? 16.201 3.431 -27.357 1.00 85.88 272 SER A N 1
ATOM 2022 C CA . SER A 1 272 ? 16.408 4.806 -26.908 1.00 85.88 272 SER A CA 1
ATOM 2023 C C . SER A 1 272 ? 17.157 5.636 -27.937 1.00 85.88 272 SER A C 1
ATOM 2025 O O . SER A 1 272 ? 16.999 6.849 -27.938 1.00 85.88 272 SER A O 1
ATOM 2027 N N . ASP A 1 273 ? 17.982 5.014 -28.787 1.00 83.19 273 ASP A N 1
ATOM 2028 C CA . ASP A 1 273 ? 18.855 5.707 -29.748 1.00 83.19 273 ASP A CA 1
ATOM 2029 C C . ASP A 1 273 ? 19.653 6.862 -29.093 1.00 83.19 273 ASP A C 1
ATOM 2031 O O . ASP A 1 273 ? 19.840 7.943 -29.647 1.00 83.19 273 ASP A O 1
ATOM 2035 N N . GLY A 1 274 ? 20.059 6.664 -27.830 1.00 83.94 274 GLY A N 1
ATOM 2036 C CA . GLY A 1 274 ? 20.776 7.661 -27.029 1.00 83.94 274 GLY A CA 1
ATOM 2037 C C . GLY A 1 274 ? 19.913 8.788 -26.446 1.00 83.94 274 GLY A C 1
ATOM 2038 O O . GLY A 1 274 ? 20.447 9.669 -25.777 1.00 83.94 274 GLY A O 1
ATOM 2039 N N . SER A 1 275 ? 18.591 8.771 -26.641 1.00 88.88 275 SER A N 1
ATOM 2040 C CA . SER A 1 275 ? 17.672 9.791 -26.119 1.00 88.88 275 SER A CA 1
ATOM 2041 C C . SER A 1 275 ? 17.307 9.603 -24.640 1.00 88.88 275 SER A C 1
ATOM 2043 O O . SER A 1 275 ? 16.663 10.470 -24.048 1.00 88.88 275 SER A O 1
ATOM 2045 N N . LEU A 1 276 ? 17.662 8.466 -24.037 1.00 92.44 276 LEU A N 1
ATOM 2046 C CA . LEU A 1 276 ? 17.389 8.142 -22.635 1.00 92.44 276 LEU A CA 1
ATOM 2047 C C . LEU A 1 276 ? 18.704 7.885 -21.893 1.00 92.44 276 LEU A C 1
ATOM 2049 O O . LEU A 1 276 ? 19.585 7.194 -22.404 1.00 92.44 276 LEU A O 1
ATOM 2053 N N . SER A 1 277 ? 18.806 8.373 -20.659 1.00 92.56 277 SER A N 1
ATOM 2054 C CA . SER A 1 277 ? 19.834 7.941 -19.712 1.00 92.56 277 SER A CA 1
ATOM 2055 C C . SER A 1 277 ? 19.316 6.740 -18.932 1.00 92.56 277 SER A C 1
ATOM 2057 O O . SER A 1 277 ? 18.282 6.842 -18.277 1.00 92.56 277 SER A O 1
ATOM 2059 N N . LEU A 1 278 ? 20.034 5.619 -18.994 1.00 93.31 278 LEU A N 1
ATOM 2060 C CA . LEU A 1 278 ? 19.728 4.406 -18.237 1.00 93.31 278 LEU A CA 1
ATOM 2061 C C . LEU A 1 278 ? 20.836 4.173 -17.215 1.00 93.31 278 LEU A C 1
ATOM 2063 O O . LEU A 1 278 ? 21.900 3.648 -17.551 1.00 93.31 278 LEU A O 1
ATOM 2067 N N . ASN A 1 279 ? 20.578 4.565 -15.974 1.00 90.38 279 ASN A N 1
ATOM 2068 C CA . ASN A 1 279 ? 21.500 4.376 -14.864 1.00 90.38 279 ASN A CA 1
ATOM 2069 C C . ASN A 1 279 ? 21.058 3.142 -14.091 1.00 90.38 279 ASN A C 1
ATOM 2071 O O . ASN A 1 279 ? 19.935 3.098 -13.604 1.00 90.38 279 ASN A O 1
ATOM 2075 N N . TYR A 1 280 ? 21.923 2.141 -13.960 1.00 86.94 280 TYR A N 1
ATOM 2076 C CA . TYR A 1 280 ? 21.639 1.009 -13.089 1.00 86.94 280 TYR A CA 1
ATOM 2077 C C . TYR A 1 280 ? 22.765 0.814 -12.088 1.00 86.94 280 TYR A C 1
ATOM 2079 O O . TYR A 1 280 ? 23.946 0.890 -12.429 1.00 86.94 280 TYR A O 1
ATOM 2087 N N . THR A 1 281 ? 22.394 0.558 -10.842 1.00 82.06 281 THR A N 1
ATOM 2088 C CA . THR A 1 281 ? 23.332 0.240 -9.772 1.00 82.06 281 THR A CA 1
ATOM 2089 C C . THR A 1 281 ? 22.943 -1.102 -9.180 1.00 82.06 281 THR A C 1
ATOM 2091 O O . THR A 1 281 ? 21.784 -1.341 -8.844 1.00 82.06 281 THR A O 1
ATOM 2094 N N . VAL A 1 282 ? 23.917 -2.006 -9.061 1.00 77.00 282 VAL A N 1
ATOM 2095 C CA . VAL A 1 282 ? 23.779 -3.117 -8.119 1.00 77.00 282 VAL A CA 1
ATOM 2096 C C . VAL A 1 282 ? 24.016 -2.490 -6.762 1.00 77.00 282 VAL A C 1
ATOM 2098 O O . VAL A 1 282 ? 25.142 -2.108 -6.453 1.00 77.00 282 VAL A O 1
ATOM 2101 N N . THR A 1 283 ? 22.932 -2.267 -6.035 1.00 65.75 283 THR A N 1
ATOM 2102 C CA . THR A 1 283 ? 22.966 -1.382 -4.878 1.00 65.75 283 THR A CA 1
ATOM 2103 C C . THR A 1 283 ? 23.613 -2.103 -3.710 1.00 65.75 283 THR A C 1
ATOM 2105 O O . THR A 1 283 ? 24.586 -1.586 -3.183 1.00 65.75 283 THR A O 1
ATOM 2108 N N . ASP A 1 284 ? 23.181 -3.328 -3.389 1.00 67.50 284 ASP A N 1
ATOM 2109 C CA . ASP A 1 284 ? 23.626 -4.001 -2.168 1.00 67.50 284 ASP A CA 1
ATOM 2110 C C . ASP A 1 284 ? 23.441 -5.528 -2.199 1.00 67.50 284 ASP A C 1
ATOM 2112 O O . ASP A 1 284 ? 22.551 -6.065 -2.870 1.00 67.50 284 ASP A O 1
ATOM 2116 N N . VAL A 1 285 ? 24.279 -6.219 -1.416 1.00 74.75 285 VAL A N 1
ATOM 2117 C CA . VAL A 1 285 ? 24.083 -7.614 -0.999 1.00 74.75 285 VAL A CA 1
ATOM 2118 C C . VAL A 1 285 ? 23.832 -7.614 0.502 1.00 74.75 285 VAL A C 1
ATOM 2120 O O . VAL A 1 285 ? 24.738 -7.309 1.277 1.00 74.75 285 VAL A O 1
ATOM 2123 N N . TYR A 1 286 ? 22.619 -7.975 0.913 1.00 75.38 286 TYR A N 1
ATOM 2124 C CA . TYR A 1 286 ? 22.250 -7.961 2.328 1.00 75.38 286 TYR A CA 1
ATOM 2125 C C . TYR A 1 286 ? 22.357 -9.358 2.954 1.00 75.38 286 TYR A C 1
ATOM 2127 O O . TYR A 1 286 ? 21.927 -10.341 2.334 1.00 75.38 286 TYR A O 1
ATOM 2135 N N . PRO A 1 287 ? 22.915 -9.470 4.176 1.00 76.44 287 PRO A N 1
ATOM 2136 C CA . PRO A 1 287 ? 23.092 -10.756 4.840 1.00 76.44 287 PRO A CA 1
ATOM 2137 C C . PRO A 1 287 ? 21.805 -11.287 5.487 1.00 76.44 287 PRO A C 1
ATOM 2139 O O . PRO A 1 287 ? 21.685 -12.501 5.648 1.00 76.44 287 PRO A O 1
ATOM 2142 N N . THR A 1 288 ? 20.841 -10.423 5.832 1.00 78.88 288 THR A N 1
ATOM 2143 C CA . THR A 1 288 ? 19.534 -10.823 6.379 1.00 78.88 288 THR A CA 1
ATOM 2144 C C . THR A 1 288 ? 18.369 -10.067 5.734 1.00 78.88 288 THR A C 1
ATOM 2146 O O . THR A 1 288 ? 18.551 -9.031 5.099 1.00 78.88 288 THR A O 1
ATOM 2149 N N . TYR A 1 289 ? 17.140 -10.569 5.927 1.00 76.81 289 TYR A N 1
ATOM 2150 C CA . TYR A 1 289 ? 15.923 -9.885 5.468 1.00 76.81 289 TYR A CA 1
ATOM 2151 C C . TYR A 1 289 ? 15.732 -8.504 6.113 1.00 76.81 289 TYR A C 1
ATOM 2153 O O . TYR A 1 289 ? 15.333 -7.557 5.442 1.00 76.81 289 TYR A O 1
ATOM 2161 N N . LEU A 1 290 ? 16.016 -8.389 7.414 1.00 80.25 290 LEU A N 1
ATOM 2162 C CA . LEU A 1 290 ? 15.817 -7.137 8.145 1.00 80.25 290 LEU A CA 1
ATOM 2163 C C . LEU A 1 290 ? 16.806 -6.061 7.704 1.00 80.25 290 LEU A C 1
ATOM 2165 O O . LEU A 1 290 ? 16.429 -4.896 7.663 1.00 80.25 290 LEU A O 1
ATOM 2169 N N . ASP A 1 291 ? 18.023 -6.442 7.310 1.00 80.38 291 ASP A N 1
ATOM 2170 C CA . ASP A 1 291 ? 18.986 -5.479 6.772 1.00 80.38 291 ASP A CA 1
ATOM 2171 C C . ASP A 1 291 ? 18.443 -4.806 5.508 1.00 80.38 291 ASP A C 1
ATOM 2173 O O . ASP A 1 291 ? 18.612 -3.608 5.359 1.00 80.38 291 ASP A O 1
ATOM 2177 N N . ILE A 1 292 ? 17.716 -5.531 4.648 1.00 74.81 292 ILE A N 1
ATOM 2178 C CA . ILE A 1 292 ? 17.036 -4.948 3.478 1.00 74.81 292 ILE A CA 1
ATOM 2179 C C . ILE A 1 292 ? 15.943 -3.980 3.927 1.00 74.81 292 ILE A C 1
ATOM 2181 O O . ILE A 1 292 ? 15.873 -2.850 3.450 1.00 74.81 292 ILE A O 1
ATOM 2185 N N . PHE A 1 293 ? 15.073 -4.447 4.831 1.00 73.12 293 PHE A N 1
ATOM 2186 C CA . PHE A 1 293 ? 13.915 -3.687 5.292 1.00 73.12 293 PHE A CA 1
ATOM 2187 C C . PHE A 1 293 ? 14.334 -2.351 5.917 1.00 73.12 293 PHE A C 1
ATOM 2189 O O . PHE A 1 293 ? 13.699 -1.332 5.668 1.00 73.12 293 PHE A O 1
ATOM 2196 N N . TYR A 1 294 ? 15.429 -2.344 6.681 1.00 77.19 294 TYR A N 1
ATOM 2197 C CA . TYR A 1 294 ? 15.941 -1.142 7.336 1.00 77.19 294 TYR A CA 1
ATOM 2198 C C . TYR A 1 294 ? 16.964 -0.353 6.507 1.00 77.19 294 TYR A C 1
ATOM 2200 O O . TYR A 1 294 ? 17.117 0.839 6.753 1.00 77.19 294 TYR A O 1
ATOM 2208 N N . ALA A 1 295 ? 17.648 -0.950 5.522 1.00 72.88 295 ALA A N 1
ATOM 2209 C CA . ALA A 1 295 ? 18.602 -0.226 4.670 1.00 72.88 295 ALA A CA 1
ATOM 2210 C C . ALA A 1 295 ? 17.939 0.843 3.796 1.00 72.88 295 ALA A C 1
ATOM 2212 O O . ALA A 1 295 ? 18.585 1.828 3.444 1.00 72.88 295 ALA A O 1
ATOM 2213 N N . GLY A 1 296 ? 16.656 0.670 3.474 1.00 62.44 296 GLY A N 1
ATOM 2214 C CA . GLY A 1 296 ? 15.866 1.692 2.795 1.00 62.44 296 GLY A CA 1
ATOM 2215 C C . GLY A 1 296 ? 15.478 2.885 3.674 1.00 62.44 296 GLY A C 1
ATOM 2216 O O . GLY A 1 296 ? 14.914 3.819 3.120 1.00 62.44 296 GLY A O 1
ATOM 2217 N N . ASP A 1 297 ? 15.751 2.836 4.991 1.00 57.81 297 ASP A N 1
ATOM 2218 C CA . ASP A 1 297 ? 15.222 3.738 6.028 1.00 57.81 297 ASP A CA 1
ATOM 2219 C C . ASP A 1 297 ? 13.780 4.162 5.713 1.00 57.81 297 ASP A C 1
ATOM 2221 O O . ASP A 1 297 ? 13.560 5.271 5.220 1.00 57.81 297 ASP A O 1
ATOM 2225 N N . PRO A 1 298 ? 12.774 3.290 5.933 1.00 57.41 298 PRO A N 1
ATOM 2226 C CA . PRO A 1 298 ? 11.407 3.601 5.521 1.00 57.41 298 PRO A CA 1
ATOM 2227 C C . PRO A 1 298 ? 10.851 4.840 6.234 1.00 57.41 298 PRO A C 1
ATOM 2229 O O . PRO A 1 298 ? 9.796 5.336 5.845 1.00 57.41 298 PRO A O 1
ATOM 2232 N N . GLY A 1 299 ? 11.547 5.343 7.266 1.00 64.62 299 GLY A N 1
ATOM 2233 C CA . GLY A 1 299 ? 11.041 6.391 8.123 1.00 64.62 299 GLY A CA 1
ATOM 2234 C C . GLY A 1 299 ? 9.651 6.022 8.626 1.00 64.62 299 GLY A C 1
ATOM 2235 O O . GLY A 1 299 ? 9.297 4.853 8.785 1.00 64.62 299 GLY A O 1
ATOM 2236 N N . GLU A 1 300 ? 8.858 7.044 8.875 1.00 75.19 300 GLU A N 1
ATOM 2237 C CA . GLU A 1 300 ? 7.434 6.897 9.102 1.00 75.19 300 GLU A CA 1
ATOM 2238 C C . GLU A 1 300 ? 6.696 7.316 7.831 1.00 75.19 300 GLU A C 1
ATOM 2240 O O . GLU A 1 300 ? 6.988 8.383 7.281 1.00 75.19 300 GLU A O 1
ATOM 2245 N N . ASP A 1 301 ? 5.748 6.494 7.371 1.00 75.19 301 ASP A N 1
ATOM 2246 C CA . ASP A 1 301 ? 4.930 6.840 6.210 1.00 75.19 301 ASP A CA 1
ATOM 2247 C C . ASP A 1 301 ? 4.163 8.150 6.467 1.00 75.19 301 ASP A C 1
ATOM 2249 O O . ASP A 1 301 ? 3.608 8.354 7.556 1.00 75.19 301 ASP A O 1
ATOM 2253 N N . PRO A 1 302 ? 4.102 9.063 5.481 1.00 80.25 302 PRO A N 1
ATOM 2254 C CA . PRO A 1 302 ? 3.416 10.329 5.657 1.00 80.25 302 PRO A CA 1
ATOM 2255 C C . PRO A 1 302 ? 1.899 10.124 5.720 1.00 80.25 302 PRO A C 1
ATOM 2257 O O . PRO A 1 302 ? 1.276 9.626 4.783 1.00 80.25 302 PRO A O 1
ATOM 2260 N N . ALA A 1 303 ? 1.290 10.616 6.792 1.00 85.25 303 ALA A N 1
ATOM 2261 C CA . ALA A 1 303 ? -0.154 10.718 6.956 1.00 85.25 303 ALA A CA 1
ATOM 2262 C C . ALA A 1 303 ? -0.660 12.145 6.669 1.00 85.25 303 ALA A C 1
ATOM 2264 O O . ALA A 1 303 ? 0.071 13.039 6.235 1.00 85.25 303 ALA A O 1
ATOM 2265 N N . GLY A 1 304 ? -1.957 12.371 6.863 1.00 74.88 304 GLY A N 1
ATOM 2266 C CA . GLY A 1 304 ? -2.615 13.667 6.717 1.00 74.88 304 GLY A CA 1
ATOM 2267 C C . GLY A 1 304 ? -2.784 14.142 5.270 1.00 74.88 304 GLY A C 1
ATOM 2268 O O . GLY A 1 304 ? -3.280 15.250 5.051 1.00 74.88 304 GLY A O 1
ATOM 2269 N N . GLN A 1 305 ? -2.391 13.331 4.284 1.00 70.88 305 GLN A N 1
ATOM 2270 C CA . GLN A 1 305 ? -2.486 13.657 2.861 1.00 70.88 305 GLN A CA 1
ATOM 2271 C C . GLN A 1 305 ? -3.818 13.215 2.240 1.00 70.88 305 GLN A C 1
ATOM 2273 O O . GLN A 1 305 ? -4.682 12.617 2.880 1.00 70.88 305 GLN A O 1
ATOM 2278 N N . VAL A 1 306 ? -4.002 13.537 0.958 1.00 67.81 306 VAL A N 1
ATOM 2279 C CA . VAL A 1 306 ? -5.176 13.122 0.189 1.00 67.81 306 VAL A CA 1
ATOM 2280 C C . VAL A 1 306 ? -4.779 12.046 -0.816 1.00 67.81 306 VAL A C 1
ATOM 2282 O O . VAL A 1 306 ? -4.242 12.389 -1.872 1.00 67.81 306 VAL A O 1
ATOM 2285 N N . PRO A 1 307 ? -5.083 10.767 -0.547 1.00 71.75 307 PRO A N 1
ATOM 2286 C CA . PRO A 1 307 ? -4.921 9.718 -1.528 1.00 71.75 307 PRO A CA 1
ATOM 2287 C C . PRO A 1 307 ? -6.197 9.620 -2.366 1.00 71.75 307 PRO A C 1
ATOM 2289 O O . PRO A 1 307 ? -7.308 9.502 -1.851 1.00 71.75 307 PRO A O 1
ATOM 2292 N N . LEU A 1 308 ? -6.035 9.657 -3.683 1.00 73.94 308 LEU A N 1
ATOM 2293 C CA . LEU A 1 308 ? -7.039 9.191 -4.635 1.00 73.94 308 LEU A CA 1
ATOM 2294 C C . LEU A 1 308 ? -6.349 8.151 -5.503 1.00 73.94 308 LEU A C 1
ATOM 2296 O O . LEU A 1 308 ? -5.766 8.471 -6.537 1.00 73.94 308 LEU A O 1
ATOM 2300 N N . LEU A 1 309 ? -6.343 6.919 -5.005 1.00 75.19 309 LEU A N 1
ATOM 2301 C CA . LEU A 1 309 ? -5.605 5.814 -5.597 1.00 75.19 309 LEU A CA 1
ATOM 2302 C C . LEU A 1 309 ? -6.564 4.897 -6.352 1.00 75.19 309 LEU A C 1
ATOM 2304 O O . LEU A 1 309 ? -7.674 4.624 -5.897 1.00 75.19 309 LEU A O 1
ATOM 2308 N N . SER A 1 310 ? -6.109 4.411 -7.504 1.00 81.12 310 SER A N 1
ATOM 2309 C CA . SER A 1 310 ? -6.732 3.305 -8.225 1.00 81.12 310 SER A CA 1
ATOM 2310 C C . SER A 1 310 ? -5.696 2.208 -8.377 1.00 81.12 310 SER A C 1
ATOM 2312 O O . SER A 1 310 ? -4.567 2.483 -8.782 1.00 81.12 310 SER A O 1
ATOM 2314 N N . THR A 1 311 ? -6.078 0.974 -8.073 1.00 85.44 311 THR A N 1
ATOM 2315 C CA . THR A 1 311 ? -5.199 -0.191 -8.163 1.00 85.44 311 THR A CA 1
ATOM 2316 C C . THR A 1 311 ? -5.765 -1.193 -9.160 1.00 85.44 311 THR A C 1
ATOM 2318 O O . THR A 1 311 ? -6.978 -1.377 -9.274 1.00 85.44 311 THR A O 1
ATOM 2321 N N . HIS A 1 312 ? -4.878 -1.831 -9.922 1.00 88.25 312 HIS A N 1
ATOM 2322 C CA . HIS A 1 312 ? -5.247 -2.843 -10.905 1.00 88.25 312 HIS A CA 1
ATOM 2323 C C . HIS A 1 312 ? -4.225 -3.972 -10.901 1.00 88.25 312 HIS A C 1
ATOM 2325 O O . HIS A 1 312 ? -3.026 -3.725 -11.002 1.00 88.25 312 HIS A O 1
ATOM 2331 N N . LEU A 1 313 ? -4.710 -5.212 -10.843 1.00 90.94 313 LEU A N 1
ATOM 2332 C CA . LEU A 1 313 ? -3.875 -6.389 -11.047 1.00 90.94 313 LEU A CA 1
ATOM 2333 C C . LEU A 1 313 ? -3.739 -6.653 -12.550 1.00 90.94 313 LEU A C 1
ATOM 2335 O O . LEU A 1 313 ? -4.742 -6.826 -13.246 1.00 90.94 313 LEU A O 1
ATOM 2339 N N . LEU A 1 314 ? -2.504 -6.683 -13.045 1.00 92.31 314 LEU A N 1
ATOM 2340 C CA . LEU A 1 314 ? -2.198 -6.888 -14.460 1.00 92.31 314 LEU A CA 1
ATOM 2341 C C . LEU A 1 314 ? -1.465 -8.218 -14.646 1.00 92.31 314 LEU A C 1
ATOM 2343 O O . LEU A 1 314 ? -0.425 -8.450 -14.037 1.00 92.31 314 LEU A O 1
ATOM 2347 N N . GLY A 1 315 ? -2.016 -9.095 -15.487 1.00 92.56 315 GLY A N 1
ATOM 2348 C CA . GLY A 1 315 ? -1.401 -10.371 -15.849 1.00 92.56 315 GLY A CA 1
ATOM 2349 C C . GLY A 1 315 ? -0.785 -10.352 -17.249 1.00 92.56 315 GLY A C 1
ATOM 2350 O O . GLY A 1 315 ? -0.837 -9.352 -17.965 1.00 92.56 315 GLY A O 1
ATOM 2351 N N . ARG A 1 316 ? -0.253 -11.503 -17.682 1.00 95.12 316 ARG A N 1
ATOM 2352 C CA . ARG A 1 316 ? 0.349 -11.696 -19.020 1.00 95.12 316 ARG A CA 1
ATOM 2353 C C . ARG A 1 316 ? -0.554 -11.217 -20.162 1.00 95.12 316 ARG A C 1
ATOM 2355 O O . ARG A 1 316 ? -0.089 -10.493 -21.036 1.00 95.12 316 ARG A O 1
ATOM 2362 N N . ALA A 1 317 ? -1.854 -11.500 -20.075 1.00 94.56 317 ALA A N 1
ATOM 2363 C CA . ALA A 1 317 ? -2.844 -11.094 -21.073 1.00 94.56 317 ALA A CA 1
ATOM 2364 C C . ALA A 1 317 ? -2.971 -9.568 -21.250 1.00 94.56 317 ALA A C 1
ATOM 2366 O O . ALA A 1 317 ? -3.389 -9.105 -22.308 1.00 94.56 317 ALA A O 1
ATOM 2367 N N . GLN A 1 318 ? -2.650 -8.782 -20.217 1.00 93.94 318 GLN A N 1
ATOM 2368 C CA . GLN A 1 318 ? -2.680 -7.316 -20.255 1.00 93.94 318 GLN A CA 1
ATOM 2369 C C . GLN A 1 318 ? -1.302 -6.701 -20.532 1.00 93.94 318 GLN A C 1
ATOM 2371 O O . GLN A 1 318 ? -1.231 -5.525 -20.886 1.00 93.94 318 GLN A O 1
ATOM 2376 N N . LEU A 1 319 ? -0.232 -7.481 -20.366 1.00 94.50 319 LEU A N 1
ATOM 2377 C CA . LEU A 1 319 ? 1.152 -7.034 -20.476 1.00 94.50 319 LEU A CA 1
ATOM 2378 C C . LEU A 1 319 ? 1.824 -7.671 -21.699 1.00 94.50 319 LEU A C 1
ATOM 2380 O O . LEU A 1 319 ? 1.890 -7.053 -22.760 1.00 94.50 319 LEU A O 1
ATOM 2384 N N . SER A 1 320 ? 2.290 -8.913 -21.568 1.00 92.50 320 SER A N 1
ATOM 2385 C CA . SER A 1 320 ? 3.107 -9.620 -22.561 1.00 92.50 320 SER A CA 1
ATOM 2386 C C . SER A 1 320 ? 2.352 -10.013 -23.842 1.00 92.50 320 SER A C 1
ATOM 2388 O O . SER A 1 320 ? 2.960 -10.035 -24.908 1.00 92.50 320 SER A O 1
ATOM 2390 N N . ASP A 1 321 ? 1.039 -10.271 -23.773 1.00 93.19 321 ASP A N 1
ATOM 2391 C CA . ASP A 1 321 ? 0.237 -10.727 -24.931 1.00 93.19 321 ASP A CA 1
ATOM 2392 C C . ASP A 1 321 ? -0.348 -9.568 -25.766 1.00 93.19 321 ASP A C 1
ATOM 2394 O O . ASP A 1 321 ? -1.138 -9.764 -26.695 1.00 93.19 321 ASP A O 1
ATOM 2398 N N . VAL A 1 322 ? 0.019 -8.330 -25.433 1.00 94.44 322 VAL A N 1
ATOM 2399 C CA . VAL A 1 322 ? -0.435 -7.104 -26.096 1.00 94.44 322 VAL A CA 1
ATOM 2400 C C . VAL A 1 322 ? 0.762 -6.438 -26.771 1.00 94.44 322 VAL A C 1
ATOM 2402 O O . VAL A 1 322 ? 1.878 -6.536 -26.276 1.00 94.44 322 VAL A O 1
ATOM 2405 N N . SER A 1 323 ? 0.567 -5.743 -27.900 1.00 96.19 323 SER A N 1
ATOM 2406 C CA . SER A 1 323 ? 1.677 -5.026 -28.548 1.00 96.19 323 SER A CA 1
ATOM 2407 C C . SER A 1 323 ? 2.247 -3.926 -27.643 1.00 96.19 323 SER A C 1
ATOM 2409 O O . SER A 1 323 ? 1.514 -3.303 -26.867 1.00 96.19 323 SER A O 1
ATOM 2411 N N . MET A 1 324 ? 3.548 -3.661 -27.771 1.00 95.06 324 MET A N 1
ATOM 2412 C CA . MET A 1 324 ? 4.255 -2.664 -26.962 1.00 95.06 324 MET A CA 1
ATOM 2413 C C . MET A 1 324 ? 3.596 -1.282 -27.066 1.00 95.06 324 MET A C 1
ATOM 2415 O O . MET A 1 324 ? 3.406 -0.611 -26.057 1.00 95.06 324 MET A O 1
ATOM 2419 N N . GLU A 1 325 ? 3.169 -0.880 -28.265 1.00 94.69 325 GLU A N 1
ATOM 2420 C CA . GLU A 1 325 ? 2.541 0.423 -28.512 1.00 94.69 325 GLU A CA 1
ATOM 2421 C C . GLU A 1 325 ? 1.207 0.555 -27.769 1.00 94.69 325 GLU A C 1
ATOM 2423 O O . GLU A 1 325 ? 0.862 1.623 -27.262 1.00 94.69 325 GLU A O 1
ATOM 2428 N N . LYS A 1 326 ? 0.447 -0.541 -27.673 1.00 96.50 326 LYS A N 1
ATOM 2429 C CA . LYS A 1 326 ? -0.805 -0.569 -26.913 1.00 96.50 326 LYS A CA 1
ATOM 2430 C C . LYS A 1 326 ? -0.545 -0.497 -25.411 1.00 96.50 326 LYS A C 1
ATOM 2432 O O . LYS A 1 326 ? -1.251 0.247 -24.734 1.00 96.50 326 LYS A O 1
ATOM 2437 N N . VAL A 1 327 ? 0.457 -1.221 -24.901 1.00 96.44 327 VAL A N 1
ATOM 2438 C CA . VAL A 1 327 ? 0.873 -1.133 -23.490 1.00 96.44 327 VAL A CA 1
ATOM 2439 C C . VAL A 1 327 ? 1.312 0.296 -23.162 1.00 96.44 327 VAL A C 1
ATOM 2441 O O . VAL A 1 327 ? 0.790 0.887 -22.218 1.00 96.44 327 VAL A O 1
ATOM 2444 N N . ALA A 1 328 ? 2.157 0.906 -23.998 1.00 95.50 328 ALA A N 1
ATOM 2445 C CA . ALA A 1 328 ? 2.564 2.305 -23.869 1.00 95.50 328 ALA A CA 1
ATOM 2446 C C . ALA A 1 328 ? 1.353 3.257 -23.830 1.00 95.50 328 ALA A C 1
ATOM 2448 O O . ALA A 1 328 ? 1.265 4.111 -22.950 1.00 95.50 328 ALA A O 1
ATOM 2449 N N . ALA A 1 329 ? 0.369 3.075 -24.716 1.00 94.00 329 ALA A N 1
ATOM 2450 C CA . ALA A 1 329 ? -0.848 3.890 -24.736 1.00 94.00 329 ALA A CA 1
ATOM 2451 C C . ALA A 1 329 ? -1.763 3.682 -23.508 1.00 94.00 329 ALA A C 1
ATOM 2453 O O . ALA A 1 329 ? -2.501 4.593 -23.118 1.00 94.00 329 ALA A O 1
ATOM 2454 N N . TYR A 1 330 ? -1.777 2.492 -22.897 1.00 93.75 330 TYR A N 1
ATOM 2455 C CA . TYR A 1 330 ? -2.469 2.273 -21.620 1.00 93.75 330 TYR A CA 1
ATOM 2456 C C . TYR A 1 330 ? -1.755 2.989 -20.475 1.00 93.75 330 TYR A C 1
ATOM 2458 O O . TYR A 1 330 ? -2.407 3.706 -19.718 1.00 93.75 330 TYR A O 1
ATOM 2466 N N . LEU A 1 331 ? -0.430 2.867 -20.399 1.00 92.81 331 LEU A N 1
ATOM 2467 C CA . LEU A 1 331 ? 0.390 3.512 -19.373 1.00 92.81 331 LEU A CA 1
ATOM 2468 C C . LEU A 1 331 ? 0.318 5.041 -19.458 1.00 92.81 331 LEU A C 1
ATOM 2470 O O . LEU A 1 331 ? 0.133 5.702 -18.439 1.00 92.81 331 LEU A O 1
ATOM 2474 N N . GLN A 1 332 ? 0.345 5.603 -20.669 1.00 91.88 332 GLN A N 1
ATOM 2475 C CA . GLN A 1 332 ? 0.120 7.033 -20.903 1.00 91.88 332 GLN A CA 1
ATOM 2476 C C . GLN A 1 332 ? -1.215 7.509 -20.334 1.00 91.88 332 GLN A C 1
ATOM 2478 O O . GLN A 1 332 ? -1.275 8.559 -19.705 1.00 91.88 332 GLN A O 1
ATOM 2483 N N . ARG A 1 333 ? -2.292 6.738 -20.529 1.00 89.94 333 ARG A N 1
ATOM 2484 C CA . ARG A 1 333 ? -3.616 7.081 -19.991 1.00 89.94 333 ARG A CA 1
ATOM 2485 C C . ARG A 1 333 ? -3.683 6.939 -18.478 1.00 89.94 333 ARG A C 1
ATOM 2487 O O . ARG A 1 333 ? -4.274 7.800 -17.835 1.00 89.94 333 ARG A O 1
ATOM 2494 N N . ALA A 1 334 ? -3.068 5.898 -17.921 1.00 86.69 334 ALA A N 1
ATOM 2495 C CA . ALA A 1 334 ? -2.990 5.708 -16.475 1.00 86.69 334 ALA A CA 1
ATOM 2496 C C . ALA A 1 334 ? -2.257 6.879 -15.796 1.00 86.69 334 ALA A C 1
ATOM 2498 O O . ALA A 1 334 ? -2.691 7.353 -14.751 1.00 86.69 334 ALA A O 1
ATOM 2499 N N . LEU A 1 335 ? -1.202 7.393 -16.435 1.00 83.69 335 LEU A N 1
ATOM 2500 C CA . LEU A 1 335 ? -0.382 8.501 -15.941 1.00 83.69 335 LEU A CA 1
ATOM 2501 C C . LEU A 1 335 ? -0.883 9.893 -16.380 1.00 83.69 335 LEU A C 1
ATOM 2503 O O . LEU A 1 335 ? -0.373 10.903 -15.906 1.00 83.69 335 LEU A O 1
ATOM 2507 N N . ALA A 1 336 ? -1.903 9.989 -17.239 1.00 72.31 336 ALA A N 1
ATOM 2508 C CA . ALA A 1 336 ? -2.462 11.273 -17.679 1.00 72.31 336 ALA A CA 1
ATOM 2509 C C . ALA A 1 336 ? -3.245 12.005 -16.575 1.00 72.31 336 ALA A C 1
ATOM 2511 O O . ALA A 1 336 ? -3.409 13.222 -16.638 1.00 72.31 336 ALA A O 1
ATOM 2512 N N . SER A 1 337 ? -3.724 11.284 -15.556 1.00 57.81 337 SER A N 1
ATOM 2513 C CA . SER A 1 337 ? -4.431 11.854 -14.399 1.00 57.81 337 SER A CA 1
ATOM 2514 C C . SER A 1 337 ? -3.518 12.664 -13.467 1.00 57.81 337 SER A C 1
ATOM 2516 O O . SER A 1 337 ? -4.013 13.330 -12.557 1.00 57.81 337 SER A O 1
ATOM 2518 N N . GLN A 1 338 ? -2.199 12.653 -13.703 1.00 56.03 338 GLN A N 1
ATOM 2519 C CA . GLN A 1 338 ? -1.175 13.316 -12.895 1.00 56.03 338 GLN A CA 1
ATOM 2520 C C . GLN A 1 338 ? -1.142 14.844 -13.084 1.00 56.03 338 GLN A C 1
ATOM 2522 O O . GLN A 1 338 ? -0.094 15.441 -13.329 1.00 56.03 338 GLN A O 1
ATOM 2527 N N . GLY A 1 339 ? -2.270 15.524 -12.865 1.00 43.31 339 GLY A N 1
ATOM 2528 C CA . GLY A 1 339 ? -2.304 16.956 -12.552 1.00 43.31 339 GLY A CA 1
ATOM 2529 C C . GLY A 1 339 ? -1.696 17.264 -11.172 1.00 43.31 339 GLY A C 1
ATOM 2530 O O . GLY A 1 339 ? -2.314 17.979 -10.390 1.00 43.31 339 GLY A O 1
ATOM 2531 N N . GLY A 1 340 ? -0.524 16.689 -10.858 1.00 40.81 340 GLY A N 1
ATOM 2532 C CA . GLY A 1 340 ? 0.182 16.799 -9.576 1.00 40.81 340 GLY A CA 1
ATOM 2533 C C . GLY A 1 340 ? 0.121 15.577 -8.638 1.00 40.81 340 GLY A C 1
ATOM 2534 O O . GLY A 1 340 ? 0.228 15.773 -7.434 1.00 40.81 340 GLY A O 1
ATOM 2535 N N . GLY A 1 341 ? -0.051 14.345 -9.138 1.00 38.62 341 GLY A N 1
ATOM 2536 C CA . GLY A 1 341 ? -0.074 13.110 -8.324 1.00 38.62 341 GLY A CA 1
ATOM 2537 C C . GLY A 1 341 ? 0.795 11.985 -8.906 1.00 38.62 341 GLY A C 1
ATOM 2538 O O . GLY A 1 341 ? 1.184 12.060 -10.066 1.00 38.62 341 GLY A O 1
ATOM 2539 N N . TRP A 1 342 ? 1.119 10.967 -8.103 1.00 42.53 342 TRP A N 1
ATOM 2540 C CA . TRP A 1 342 ? 2.100 9.902 -8.387 1.00 42.53 342 TRP A CA 1
ATOM 2541 C C . TRP A 1 342 ? 1.425 8.562 -8.724 1.00 42.53 342 TRP A C 1
ATOM 2543 O O . TRP A 1 342 ? 0.268 8.356 -8.368 1.00 42.53 342 TRP A O 1
ATOM 2553 N N . ILE A 1 343 ? 2.146 7.636 -9.367 1.00 41.91 343 ILE A N 1
ATOM 2554 C CA . ILE A 1 343 ? 1.825 6.200 -9.312 1.00 41.91 343 ILE A CA 1
ATOM 2555 C C . ILE A 1 343 ? 2.993 5.505 -8.609 1.00 41.91 343 ILE A C 1
ATOM 2557 O O . ILE A 1 343 ? 4.097 5.466 -9.156 1.00 41.91 343 ILE A O 1
ATOM 2561 N N . SER A 1 344 ? 2.743 4.975 -7.410 1.00 37.00 344 SER A N 1
ATOM 2562 C CA . SER A 1 344 ? 3.554 3.911 -6.820 1.00 37.00 344 SER A CA 1
ATOM 2563 C C . SER A 1 344 ? 2.975 2.572 -7.269 1.00 37.00 344 SER A C 1
ATOM 2565 O O . SER A 1 344 ? 1.758 2.370 -7.253 1.00 37.00 344 SER A O 1
ATOM 2567 N N . HIS A 1 345 ? 3.830 1.662 -7.730 1.00 39.19 345 HIS A N 1
ATOM 2568 C CA . HIS A 1 345 ? 3.470 0.254 -7.804 1.00 39.19 345 HIS A CA 1
ATOM 2569 C C . HIS A 1 345 ? 4.091 -0.443 -6.597 1.00 39.19 345 HIS A C 1
ATOM 2571 O O . HIS A 1 345 ? 5.276 -0.786 -6.618 1.00 39.19 345 HIS A O 1
ATOM 2577 N N . ASP A 1 346 ? 3.289 -0.649 -5.556 1.00 30.06 346 ASP A N 1
ATOM 2578 C CA . ASP A 1 346 ? 3.737 -1.336 -4.350 1.00 30.06 346 ASP A CA 1
ATOM 2579 C C . ASP A 1 346 ? 3.767 -2.848 -4.594 1.00 30.06 346 ASP A C 1
ATOM 2581 O O . ASP A 1 346 ? 2.789 -3.443 -5.041 1.00 30.06 346 ASP A O 1
ATOM 2585 N N . ASN A 1 347 ? 4.932 -3.437 -4.322 1.00 30.38 347 ASN A N 1
ATOM 2586 C CA . ASN A 1 347 ? 5.216 -4.863 -4.160 1.00 30.38 347 ASN A CA 1
ATOM 2587 C C . ASN A 1 347 ? 4.578 -5.842 -5.168 1.00 30.38 347 ASN A C 1
ATOM 2589 O O . ASN A 1 347 ? 3.430 -6.267 -5.038 1.00 30.38 347 ASN A O 1
ATOM 2593 N N . TRP A 1 348 ? 5.404 -6.371 -6.081 1.00 32.81 348 TRP A N 1
ATOM 2594 C CA . TRP A 1 348 ? 5.122 -7.630 -6.789 1.00 32.81 348 TRP A CA 1
ATOM 2595 C C . TRP A 1 348 ? 5.202 -8.830 -5.822 1.00 32.81 348 TRP A C 1
ATOM 2597 O O . TRP A 1 348 ? 6.150 -9.612 -5.862 1.00 32.81 348 TRP A O 1
ATOM 2607 N N . LEU A 1 349 ? 4.233 -8.995 -4.919 1.00 25.11 349 LEU A N 1
ATOM 2608 C CA . LEU A 1 349 ? 4.125 -10.215 -4.116 1.00 25.11 349 LEU A CA 1
ATOM 2609 C C . LEU A 1 349 ? 3.402 -11.288 -4.932 1.00 25.11 349 LEU A C 1
ATOM 2611 O O . LEU A 1 349 ? 2.196 -11.222 -5.161 1.00 25.11 349 LEU A O 1
ATOM 2615 N N . THR A 1 350 ? 4.145 -12.303 -5.375 1.00 29.80 350 THR A N 1
ATOM 2616 C CA . THR A 1 350 ? 3.525 -13.514 -5.914 1.00 29.80 350 THR A CA 1
ATOM 2617 C C . THR A 1 350 ? 2.976 -14.354 -4.768 1.00 29.80 350 THR A C 1
ATOM 2619 O O . THR A 1 350 ? 3.704 -14.766 -3.867 1.00 29.80 350 THR A O 1
ATOM 2622 N N . SER A 1 351 ? 1.692 -14.702 -4.834 1.00 24.14 351 SER A N 1
ATOM 2623 C CA . SER A 1 351 ? 1.156 -15.853 -4.113 1.00 24.14 351 SER A CA 1
ATOM 2624 C C . SER A 1 351 ? 1.586 -17.138 -4.833 1.00 24.14 351 SER A C 1
ATOM 2626 O O . SER A 1 351 ? 0.753 -17.863 -5.379 1.00 24.14 351 SER A O 1
ATOM 2628 N N . ARG A 1 352 ? 2.890 -17.437 -4.903 1.00 28.52 352 ARG A N 1
ATOM 2629 C CA . ARG A 1 352 ? 3.293 -18.825 -5.148 1.00 28.52 352 ARG A CA 1
ATOM 2630 C C . ARG A 1 352 ? 3.155 -19.548 -3.819 1.00 28.52 352 ARG A C 1
ATOM 2632 O O . ARG A 1 352 ? 3.895 -19.288 -2.876 1.00 28.52 352 ARG A O 1
ATOM 2639 N N . THR A 1 353 ? 2.197 -20.466 -3.748 1.00 29.09 353 THR A N 1
ATOM 2640 C CA . THR A 1 353 ? 2.300 -21.611 -2.846 1.00 29.09 353 THR A CA 1
ATOM 2641 C C . THR A 1 353 ? 3.647 -22.260 -3.139 1.00 29.09 353 THR A C 1
ATOM 2643 O O . THR A 1 353 ? 3.811 -22.885 -4.188 1.00 29.09 353 THR A O 1
ATOM 2646 N N . TRP A 1 354 ? 4.637 -22.029 -2.279 1.00 25.41 354 TRP A N 1
ATOM 2647 C CA . TRP A 1 354 ? 5.902 -22.746 -2.332 1.00 25.41 354 TRP A CA 1
ATOM 2648 C C . TRP A 1 354 ? 5.567 -24.240 -2.250 1.00 25.41 354 TRP A C 1
ATOM 2650 O O . TRP A 1 354 ? 4.950 -24.649 -1.262 1.00 25.41 354 TRP A O 1
ATOM 2660 N N . PRO A 1 355 ? 5.879 -25.058 -3.271 1.00 26.28 355 PRO A N 1
ATOM 2661 C CA . PRO A 1 355 ? 5.846 -26.496 -3.087 1.00 26.28 355 PRO A CA 1
ATOM 2662 C C . PRO A 1 355 ? 6.897 -26.823 -2.022 1.00 26.28 355 PRO A C 1
ATOM 2664 O O . PRO A 1 355 ? 8.018 -26.310 -2.095 1.00 26.28 355 PRO A O 1
ATOM 2667 N N . GLY A 1 356 ? 6.481 -27.582 -1.008 1.00 31.81 356 GLY A N 1
ATOM 2668 C CA . GLY A 1 356 ? 7.349 -28.047 0.075 1.00 31.81 356 GLY A CA 1
ATOM 2669 C C . GLY A 1 356 ? 8.455 -28.989 -0.372 1.00 31.81 356 GLY A C 1
ATOM 2670 O O . GLY A 1 356 ? 8.457 -29.414 -1.551 1.00 31.81 356 GLY A O 1
#

Sequence (356 aa):
MAFLRRLTALNTSISGTLIKTLPPASSCYTGNPFDSTQNCSSVQNNWALASSQANTPEGIDYPIYANNSWLPTDVPRYQAGKDCEIGGPPIYVVNATTEDQIATAMEWATESSVDSTSGEILTANADQNPDLLWATRGGGPGTCGVVTEFVLQAYPAISSFVAVNLEVIPLGSENDTTTTTVFIVVYYCLHCTAIAAWNALAILFQSIPDLMDTGIAGAMTAATGCSARALSGLRSAPPGVYFSQAFYGYKISTPEMATVIFPLIEKMKDISDGSLSLNYTVTDVYPTYLDIFYAGDPGEDPAGQVPLLSTHLLGRAQLSDVSMEKVAAYLQRALASQGGGWISHDNWLTSRTWPG

Radius of gyration: 26.27 Å; chains: 1; bounding box: 59×58×70 Å

Foldseek 3Di:
DVVVVLVVVLCVQLVNQKDFDQPQLCLQDPPSVRPHPHHLVVCVVCVFFPVVQVVHQQRDLACVQQVVQRDRPPAPPDDPPRDRDRGRTDRMGGPDPDLSSQLSVQVSVCVVPVDDDNSDDFDADPVGVVVLVVCVPPVDPDDSGDDPDDDDDDDDKFQKKWKKKKWKAFDAPPDDPDDPVVVVVRVVLLVLSQVLSLLLVLLVQLCVQVCVVVVKKWKKWKAFFPVLCVVVVHPGTRRHMIMMIMIMHTPDDPVRVCVSCVVSVVVSVVSNVPRMDIDMDRDDIDRTPVCVVPVVVPDGRTGPHHDPDDDDDDDNVLRNVDDSVVSSVVVCVVRVVPPPDIDIDPMPDDPDPPDD

pLDDT: mean 82.74, std 16.14, range [24.14, 96.88]

Secondary structure (DSSP, 8-state):
-HHHHHHHHHHHHTTT-EEEP--GGGGGSTT-TT---S-HHHHHHHTTBHHHHHTSTT--SSGGGGTT-S--TTSTT--TTPPP---SS-SEEE---SHHHHHHHHHHHHTTSSS---------SSSS-HHHHHHHTTS-TTSS-------PPP-PPPS-EEEEEEEEEEPP--S----TTHHHHHHHHHHHHHHHHHHHHHHHHHHHHHHHHTTEEEEEEEE-HHHHHHHHT-SSPPSS-EEEEEEEEES--HHHHHHHHHHHHHHHHHHHTTSEEEEEEEEEEESSHHHHHHHT---PPB-SS----------GGGTTTS-HHHHHHHHHHHHTT-SS--EEE-----------

Organism: NCBI:txid139641